Protein AF-0000000080640153 (afdb_homodimer)

Foldseek 3Di:
DPFPDWAWEWFWAFFLAKIKIWIWIDGPQAIATDDIDIDGADPVDDLLVSLQVLLVVLLVRCVVPADPVGHPAYAYAADDDDDCVVPVSRVSNVVSNQVSCVVVVDDHDWADPDPPRPDTTSHHHQQLLCCQQQVGSVDDLVSLLVSLCVRHVDDDDDPDSNRSSRSSRRVSVCCVVPSHPGDDPPD/DPQPDWAWEWFWAFFLAKIKIWIWTDGPQAIATDDIDIDGPDPVDDLLVSLLVLLVVLLVRCVVPADPVGHPAYAYAFDDDDDCVVPVSRVSNVVSNQVSCVVVVDDHDWADPDPPRPDTTSHHHQQLLCCQQQVGSPDDLVSLLVSLCVRHVDDDDDPDSNRSSRSSRRVSVCCVVPSHDGDDPPD

Nearest PDB structures (foldseek):
  7xhj-assembly1_A  TM=8.787E-01  e=3.597E-11  Deinococcus radiodurans R1 = ATCC 13939 = DSM 20539
  7xhj-assembly1_B  TM=8.729E-01  e=2.303E-09  Deinococcus radiodurans R1 = ATCC 13939 = DSM 20539
  7w8d-assembly1_B  TM=8.821E-01  e=5.231E-09  Deinococcus radiodurans
  4ld0-assembly1_B  TM=8.135E-01  e=4.653E-09  Thermus thermophilus HB8
  8wut-assembly1_E  TM=4.546E-01  e=3.192E-01  Moloney murine leukemia virus

InterPro domains:
  IPR002176 Crossover junction endodeoxyribonuclease RuvC [PR00696] (10-23)
  IPR002176 Crossover junction endodeoxyribonuclease RuvC [PR00696] (129-148)
  IPR002176 Crossover junction endodeoxyribonuclease RuvC [PR00696] (161-173)
  IPR012337 Ribonuclease H-like superfamily [SSF53098] (8-178)
  IPR036397 Ribonuclease H superfamily [G3DSA:3.30.420.10] (7-180)

Solvent-accessible surface area (backbone atoms only — not comparable to full-atom values): 19691 Å² total; per-residue (Å²): 130,84,72,72,80,67,47,29,30,38,11,33,29,64,33,55,65,46,25,11,28,19,33,37,37,30,54,96,53,41,43,34,74,76,46,72,44,67,49,68,48,64,81,88,50,53,67,39,58,33,19,49,49,48,17,52,51,43,38,54,50,44,74,74,64,60,50,95,86,54,65,79,39,32,43,36,53,39,66,63,44,82,38,41,79,60,30,37,49,33,32,26,25,45,36,19,41,42,42,30,37,42,78,72,74,44,66,74,45,70,32,59,91,41,97,80,52,92,64,64,37,71,18,47,42,66,43,56,26,27,30,49,53,50,71,29,53,80,56,50,72,66,50,42,43,51,34,44,28,68,64,31,65,57,81,72,83,65,92,46,68,35,29,42,48,2,40,34,44,36,51,25,49,34,33,74,75,63,58,31,74,64,73,61,85,96,112,129,86,72,73,79,68,48,30,32,40,11,33,29,65,32,57,64,44,25,10,28,20,33,37,37,30,54,94,52,41,43,33,73,76,47,72,45,69,50,67,47,63,82,89,50,53,67,39,57,33,22,50,49,48,17,51,52,45,37,53,49,45,72,73,65,60,50,94,87,54,66,78,39,32,43,35,52,39,65,61,46,80,37,41,81,60,32,38,49,32,32,26,24,44,37,18,42,43,43,31,37,42,78,71,75,44,68,75,45,70,31,60,91,43,96,79,51,92,66,64,38,70,18,49,40,65,42,56,26,27,30,49,53,50,70,29,53,81,58,51,72,65,52,42,41,51,32,46,30,68,63,32,64,57,80,74,82,67,94,46,68,36,29,41,49,2,41,35,44,36,51,26,49,35,34,73,74,63,59,30,75,64,72,60,86,94,111

Sequence (374 aa):
MTSAKPIRCLAFDTSMTCPGVAVIEVRNRKPTIKALSHVKPNSSRSHAHRAEVIEGWAMMFLDKNYPRDGFDYVVREDFAGKTSTSNYPVLAAWNACERATSRFELTFDKYWKTPNAKQPQLGISATRVKALVAGSGSAEKDAVKTAVRRMTGYTGEFANFDESDAAAIGLAWLIHVGEIDKPKEGEMTSAKPIRCLAFDTSMTCPGVAVIEVRNRKPTIKALSHVKPNSSRSHAHRAEVIEGWAMMFLDKNYPRDGFDYVVREDFAGKTSTSNYPVLAAWNACERATSRFELTFDKYWKTPNAKQPQLGISATRVKALVAGSGSAEKDAVKTAVRRMTGYTGEFANFDESDAAAIGLAWLIHVGEIDKPKEGE

Radius of gyration: 23.71 Å; Cα contacts (8 Å, |Δi|>4): 744; chains: 2; bounding box: 37×84×58 Å

Secondary structure (DSSP, 8-state):
------EEEEEEE--SS--EEEEEEEETTEEEEEEEEE----TTS-HHHHHHHHHHHHHHHHHHH--TT--SEEEEB----SSHHHHHHHHHHHHHHHHHHHTTT--PPPB-SSTT-SS-BSSB-HHHHHHHHHS-TT--HHHHHHHHHHHH---S--SSHHHHHHHHHHHHHHHHTTSSPPPPTT-/------EEEEEEE--SS--EEEEEEEETTEEEEEEEEE----TTS-HHHHHHHHHHHHHHHHHHH--TT--SEEEEB----SSHHHHHHHHHHHHHHHHHHHTTT--PPPB-SSTT-SS-BSSB-HHHHHHHHHS-TT--HHHHHHHHHHHH---S--SSHHHHHHHHHHHHHHHHTTSSPPPPTT-

Structure (mmCIF, N/CA/C/O backbone):
data_AF-0000000080640153-model_v1
#
loop_
_entity.id
_entity.type
_entity.pdbx_description
1 polymer 'Holliday junction nuclease RuvC'
#
loop_
_atom_site.group_PDB
_atom_site.id
_atom_site.type_symbol
_atom_site.label_atom_id
_atom_site.label_alt_id
_atom_site.label_comp_id
_atom_site.label_asym_id
_atom_site.label_entity_id
_atom_site.label_seq_id
_atom_site.pdbx_PDB_ins_code
_atom_site.Cartn_x
_atom_site.Cartn_y
_atom_site.Cartn_z
_atom_site.occupancy
_atom_site.B_iso_or_equiv
_atom_site.auth_seq_id
_atom_site.auth_comp_id
_atom_site.auth_asym_id
_atom_site.auth_atom_id
_atom_site.pdbx_PDB_model_num
ATOM 1 N N . MET A 1 1 ? 5.105 46.625 5.523 1 38.06 1 MET A N 1
ATOM 2 C CA . MET A 1 1 ? 5.699 45.625 6.398 1 38.06 1 MET A CA 1
ATOM 3 C C . MET A 1 1 ? 5.785 44.281 5.699 1 38.06 1 MET A C 1
ATOM 5 O O . MET A 1 1 ? 4.773 43.75 5.215 1 38.06 1 MET A O 1
ATOM 9 N N . THR A 1 2 ? 6.715 43.812 4.93 1 46.44 2 THR A N 1
ATOM 10 C CA . THR A 1 2 ? 6.895 42.719 3.975 1 46.44 2 THR A CA 1
ATOM 11 C C . THR A 1 2 ? 6.457 41.375 4.582 1 46.44 2 THR A C 1
ATOM 13 O O . THR A 1 2 ? 7.055 40.906 5.547 1 46.44 2 THR A O 1
ATOM 16 N N . SER A 1 3 ? 5.207 41.062 4.715 1 54.75 3 SER A N 1
ATOM 17 C CA . SER A 1 3 ? 4.633 40 5.508 1 54.75 3 SER A CA 1
ATOM 18 C C . SER A 1 3 ? 5.344 38.688 5.234 1 54.75 3 SER A C 1
ATOM 20 O O . SER A 1 3 ? 5.602 38.344 4.078 1 54.75 3 SER A O 1
ATOM 22 N N . ALA A 1 4 ? 6.258 38.25 6.109 1 68.12 4 ALA A N 1
ATOM 23 C CA . ALA A 1 4 ? 7.039 37 6.031 1 68.12 4 ALA A CA 1
ATOM 24 C C . ALA A 1 4 ? 6.25 35.906 5.352 1 68.12 4 ALA A C 1
ATOM 26 O O . ALA A 1 4 ? 5.023 35.844 5.48 1 68.12 4 ALA A O 1
ATOM 27 N N . LYS A 1 5 ? 6.711 35.406 4.258 1 85.38 5 LYS A N 1
ATOM 28 C CA . LYS A 1 5 ? 6.148 34.281 3.504 1 85.38 5 LYS A CA 1
ATOM 29 C C . LYS A 1 5 ? 5.504 33.281 4.438 1 85.38 5 LYS A C 1
ATOM 31 O O . LYS A 1 5 ? 6.102 32.875 5.434 1 85.38 5 LYS A O 1
ATOM 36 N N . PRO A 1 6 ? 4.164 33.031 4.199 1 94.81 6 PRO A N 1
ATOM 37 C CA . PRO A 1 6 ? 3.502 32.062 5.059 1 94.81 6 PRO A CA 1
ATOM 38 C C . PRO A 1 6 ? 4.082 30.641 4.91 1 94.81 6 PRO A C 1
ATOM 40 O O . PRO A 1 6 ? 4.66 30.312 3.869 1 94.81 6 PRO A O 1
ATOM 43 N N . ILE A 1 7 ? 4.047 29.859 6.008 1 97.44 7 ILE A N 1
ATOM 44 C CA . ILE A 1 7 ? 4.355 28.438 5.984 1 97.44 7 ILE A CA 1
ATOM 45 C C . ILE A 1 7 ? 3.104 27.641 5.617 1 97.44 7 ILE A C 1
ATOM 47 O O . ILE A 1 7 ? 2.027 27.891 6.168 1 97.44 7 ILE A O 1
ATOM 51 N N . ARG A 1 8 ? 3.199 26.75 4.668 1 98.44 8 ARG A N 1
ATOM 52 C CA . ARG A 1 8 ? 2.033 25.969 4.25 1 98.44 8 ARG A CA 1
ATOM 53 C C . ARG A 1 8 ? 2.291 24.469 4.383 1 98.44 8 ARG A C 1
ATOM 55 O O . ARG A 1 8 ? 3.342 23.984 3.967 1 98.44 8 ARG A O 1
ATOM 62 N N . CYS A 1 9 ? 1.331 23.797 4.945 1 98.75 9 CYS A N 1
ATOM 63 C CA . CYS A 1 9 ? 1.397 22.359 5.184 1 98.75 9 CYS A CA 1
ATOM 64 C C . CYS A 1 9 ? 0.227 21.641 4.523 1 98.75 9 CYS A C 1
ATOM 66 O O . CYS A 1 9 ? -0.926 22.047 4.691 1 98.75 9 CYS A O 1
ATOM 68 N N . LEU A 1 10 ? 0.518 20.703 3.691 1 98.94 10 LEU A N 1
ATOM 69 C CA . LEU A 1 10 ? -0.449 19.75 3.148 1 98.94 10 LEU A CA 1
ATOM 70 C C . LEU A 1 10 ? -0.452 18.453 3.951 1 98.94 10 LEU A C 1
ATOM 72 O O . LEU A 1 10 ? 0.578 17.781 4.062 1 98.94 10 LEU A O 1
ATOM 76 N N . ALA A 1 11 ? -1.607 18.094 4.52 1 98.88 11 ALA A N 1
ATOM 77 C CA . ALA A 1 11 ? -1.655 16.938 5.414 1 98.88 11 ALA A CA 1
ATOM 78 C C . ALA A 1 11 ? -2.744 15.961 4.992 1 98.88 11 ALA A C 1
ATOM 80 O O . ALA A 1 11 ? -3.887 16.359 4.746 1 98.88 11 ALA A O 1
ATOM 81 N N . PHE A 1 12 ? -2.402 14.703 4.922 1 98.81 12 PHE A N 1
ATOM 82 C CA . PHE A 1 12 ? -3.342 13.648 4.562 1 98.81 12 PHE A CA 1
ATOM 83 C C . PHE A 1 12 ? -3.598 12.727 5.75 1 98.81 12 PHE A C 1
ATOM 85 O O . PHE A 1 12 ? -2.658 12.297 6.422 1 98.81 12 PHE A O 1
ATOM 92 N N . ASP A 1 13 ? -4.836 12.438 6.062 1 97.88 13 ASP A N 1
ATOM 93 C CA . ASP A 1 13 ? -5.281 11.273 6.828 1 97.88 13 ASP A CA 1
ATOM 94 C C . ASP A 1 13 ? -5.742 10.148 5.906 1 97.88 13 ASP A C 1
ATOM 96 O O . ASP A 1 13 ? -6.918 10.078 5.547 1 97.88 13 ASP A O 1
ATOM 100 N N . THR A 1 14 ? -4.828 9.289 5.594 1 96.62 14 THR A N 1
ATOM 101 C CA . THR A 1 14 ? -5.074 8.352 4.508 1 96.62 14 THR A CA 1
ATOM 102 C C . THR A 1 14 ? -5.738 7.078 5.035 1 96.62 14 THR A C 1
ATOM 104 O O . THR A 1 14 ? -5.27 6.488 6.012 1 96.62 14 THR A O 1
ATOM 107 N N . SER A 1 15 ? -6.773 6.734 4.516 1 96.12 15 SER A N 1
ATOM 108 C CA . SER A 1 15 ? -7.516 5.492 4.703 1 96.12 15 SER A CA 1
ATOM 109 C C . SER A 1 15 ? -8.234 5.082 3.422 1 96.12 15 SER A C 1
ATOM 111 O O . SER A 1 15 ? -8.445 5.91 2.531 1 96.12 15 SER A O 1
ATOM 113 N N . MET A 1 16 ? -8.562 3.82 3.361 1 97.19 16 MET A N 1
ATOM 114 C CA . MET A 1 16 ? -9.289 3.354 2.184 1 97.19 16 MET A CA 1
ATOM 115 C C . MET A 1 16 ? -10.758 3.756 2.258 1 97.19 16 MET A C 1
ATOM 117 O O . MET A 1 16 ? -11.391 3.992 1.229 1 97.19 16 MET A O 1
ATOM 121 N N . THR A 1 17 ? -11.258 3.869 3.404 1 96.62 17 THR A N 1
ATOM 122 C CA . THR A 1 17 ? -12.688 4.059 3.59 1 96.62 17 THR A CA 1
ATOM 123 C C . THR A 1 17 ? -13.062 5.531 3.447 1 96.62 17 THR A C 1
ATOM 125 O O . THR A 1 17 ? -14.086 5.863 2.834 1 96.62 17 THR A O 1
ATOM 128 N N . CYS A 1 18 ? -12.227 6.379 4.008 1 97.38 18 CYS A N 1
ATOM 129 C CA . CYS A 1 18 ? -12.555 7.797 3.957 1 97.38 18 CYS A CA 1
ATOM 130 C C . CYS A 1 18 ? -11.328 8.656 4.207 1 97.38 18 CYS A C 1
ATOM 132 O O . CYS A 1 18 ? -11.211 9.297 5.258 1 97.38 18 CYS A O 1
ATOM 134 N N . PRO A 1 19 ? -10.438 8.781 3.271 1 98 19 PRO A N 1
ATOM 135 C CA . PRO A 1 19 ? -9.273 9.656 3.459 1 98 19 PRO A CA 1
ATOM 136 C C . PRO A 1 19 ? -9.656 11.133 3.516 1 98 19 PRO A C 1
ATOM 138 O O . PRO A 1 19 ? -10.609 11.555 2.861 1 98 19 PRO A O 1
ATOM 141 N N . GLY A 1 20 ? -8.93 11.867 4.309 1 98.12 20 GLY A N 1
ATOM 142 C CA . GLY A 1 20 ? -9.078 13.312 4.434 1 98.12 20 GLY A CA 1
ATOM 143 C C . GLY A 1 20 ? -7.805 14.07 4.102 1 98.12 20 GLY A C 1
ATOM 144 O O . GLY A 1 20 ? -6.715 13.5 4.109 1 98.12 20 GLY A O 1
ATOM 145 N N . VAL A 1 21 ? -7.973 15.344 3.793 1 98.75 21 VAL A N 1
ATOM 146 C CA . VAL A 1 21 ? -6.84 16.203 3.473 1 98.75 21 VAL A CA 1
ATOM 147 C C . VAL A 1 21 ? -7.098 17.609 4 1 98.75 21 VAL A C 1
ATOM 149 O O . VAL A 1 21 ? -8.25 18.062 4.074 1 98.75 21 VAL A O 1
ATOM 152 N N . ALA A 1 22 ? -6.016 18.281 4.402 1 98.56 22 ALA A N 1
ATOM 153 C CA . ALA A 1 22 ? -6.105 19.656 4.898 1 98.56 22 ALA A CA 1
ATOM 154 C C . ALA A 1 22 ? -4.93 20.5 4.402 1 98.56 22 ALA A C 1
ATOM 156 O O . ALA A 1 22 ? -3.811 20 4.281 1 98.56 22 ALA A O 1
ATOM 157 N N . VAL A 1 23 ? -5.191 21.688 4.109 1 98.56 23 VAL A N 1
ATOM 158 C CA . VAL A 1 23 ? -4.156 22.688 3.912 1 98.56 23 VAL A CA 1
ATOM 159 C C . VAL A 1 23 ? -4.16 23.672 5.09 1 98.56 23 VAL A C 1
ATOM 161 O O . VAL A 1 23 ? -5.188 24.281 5.395 1 98.56 23 VAL A O 1
ATOM 164 N N . ILE A 1 24 ? -3.035 23.766 5.734 1 98.5 24 ILE A N 1
ATOM 165 C CA . ILE A 1 24 ? -2.879 24.672 6.855 1 98.5 24 ILE A CA 1
ATOM 166 C C . ILE A 1 24 ? -1.841 25.75 6.512 1 98.5 24 ILE A C 1
ATOM 168 O O . ILE A 1 24 ? -0.765 25.422 5.996 1 98.5 24 ILE A O 1
ATOM 172 N N . GLU A 1 25 ? -2.174 26.953 6.742 1 98.19 25 GLU A N 1
ATOM 173 C CA . GLU A 1 25 ? -1.256 28.078 6.598 1 98.19 25 GLU A CA 1
ATOM 174 C C . GLU A 1 25 ? -0.878 28.656 7.957 1 98.19 25 GLU A C 1
ATOM 176 O O . GLU A 1 25 ? -1.732 28.812 8.836 1 98.19 25 GLU A O 1
ATOM 181 N N . VAL A 1 26 ? 0.363 28.969 8.109 1 98.12 26 VAL A N 1
ATOM 182 C CA . VAL A 1 26 ? 0.844 29.547 9.352 1 98.12 26 VAL A CA 1
ATOM 183 C C . VAL A 1 26 ? 1.43 30.938 9.086 1 98.12 26 VAL A C 1
ATOM 185 O O . VAL A 1 26 ? 2.311 31.094 8.234 1 98.12 26 VAL A O 1
ATOM 188 N N . ARG A 1 27 ? 0.935 31.938 9.773 1 96.75 27 ARG A N 1
ATOM 189 C CA . ARG A 1 27 ? 1.485 33.281 9.836 1 96.75 27 ARG A CA 1
ATOM 190 C C . ARG A 1 27 ? 1.727 33.719 11.273 1 96.75 27 ARG A C 1
ATOM 192 O O . ARG A 1 27 ? 0.827 33.625 12.117 1 96.75 27 ARG A O 1
ATOM 199 N N . ASN A 1 28 ? 2.93 34.156 11.562 1 95.06 28 ASN A N 1
ATOM 200 C CA . ASN A 1 28 ? 3.26 34.594 12.914 1 95.06 28 ASN A CA 1
ATOM 201 C C . ASN A 1 28 ? 2.908 33.5 13.938 1 95.06 28 ASN A C 1
ATOM 203 O O . ASN A 1 28 ? 2.268 33.781 14.953 1 95.06 28 ASN A O 1
ATOM 207 N N . ARG A 1 29 ? 3.182 32.219 13.594 1 96.06 29 ARG A N 1
ATOM 208 C CA . ARG A 1 29 ? 3.025 31.031 14.43 1 96.06 29 ARG A CA 1
ATOM 209 C C . ARG A 1 29 ? 1.551 30.734 14.672 1 96.06 29 ARG A C 1
ATOM 211 O O . ARG A 1 29 ? 1.212 29.969 15.578 1 96.06 29 ARG A O 1
ATOM 218 N N . LYS A 1 30 ? 0.692 31.422 13.898 1 96.62 30 LYS A N 1
ATOM 219 C CA . LYS A 1 30 ? -0.744 31.172 14 1 96.62 30 LYS A CA 1
ATOM 220 C C . LYS A 1 30 ? -1.242 30.344 12.82 1 96.62 30 LYS A C 1
ATOM 222 O O . LYS A 1 30 ? -1.21 30.797 11.672 1 96.62 30 LYS A O 1
ATOM 227 N N . PRO A 1 31 ? -1.757 29.172 13.102 1 98.06 31 PRO A N 1
ATOM 228 C CA . PRO A 1 31 ? -2.254 28.328 12.016 1 98.06 31 PRO A CA 1
ATOM 229 C C . PRO A 1 31 ? -3.705 28.625 11.648 1 98.06 31 PRO A C 1
ATOM 231 O O . PRO A 1 31 ? -4.516 28.938 12.523 1 98.06 31 PRO A O 1
ATOM 234 N N . THR A 1 32 ? -4.008 28.578 10.398 1 97.81 32 THR A N 1
ATOM 235 C CA . THR A 1 32 ? -5.363 28.688 9.867 1 97.81 32 THR A CA 1
ATOM 236 C C . THR A 1 32 ? -5.617 27.594 8.828 1 97.81 32 THR A C 1
ATOM 238 O O . THR A 1 32 ? -4.734 27.266 8.031 1 97.81 32 THR A O 1
ATOM 241 N N . ILE A 1 33 ? -6.805 27.031 8.82 1 97.81 33 ILE A N 1
ATOM 242 C CA . ILE A 1 33 ? -7.195 26.031 7.824 1 97.81 33 ILE A CA 1
ATOM 243 C C . ILE A 1 33 ? -7.637 26.734 6.543 1 97.81 33 ILE A C 1
ATOM 245 O O . ILE A 1 33 ? -8.547 27.562 6.566 1 97.81 33 ILE A O 1
ATOM 249 N N . LYS A 1 34 ? -7.047 26.359 5.457 1 97.06 34 LYS A N 1
ATOM 250 C CA . LYS A 1 34 ? -7.344 27.016 4.188 1 97.06 34 LYS A CA 1
ATOM 251 C C . LYS A 1 34 ? -8.258 26.156 3.32 1 97.06 34 LYS A C 1
ATOM 253 O O . LYS A 1 34 ? -9.016 26.688 2.5 1 97.06 34 LYS A O 1
ATOM 258 N N . ALA A 1 35 ? -8.156 24.875 3.469 1 97.44 35 ALA A N 1
ATOM 259 C CA . ALA A 1 35 ? -8.969 23.953 2.686 1 97.44 35 ALA A CA 1
ATOM 260 C C . ALA A 1 35 ? -9.07 22.594 3.377 1 97.44 35 ALA A C 1
ATOM 262 O O . ALA A 1 35 ? -8.133 22.172 4.059 1 97.44 35 ALA A O 1
ATOM 263 N N . LEU A 1 36 ? -10.195 21.969 3.238 1 97.5 36 LEU A N 1
ATOM 264 C CA . LEU A 1 36 ? -10.484 20.625 3.709 1 97.5 36 LEU A CA 1
ATOM 265 C C . LEU A 1 36 ? -11.242 19.828 2.65 1 97.5 36 LEU A C 1
ATOM 267 O O . LEU A 1 36 ? -12.016 20.391 1.879 1 97.5 36 LEU A O 1
ATOM 271 N N . SER A 1 37 ? -11.008 18.547 2.648 1 97.88 37 SER A N 1
ATOM 272 C CA . SER A 1 37 ? -11.773 17.656 1.785 1 97.88 37 SER A CA 1
ATOM 273 C C . SER A 1 37 ? -11.664 16.203 2.25 1 97.88 37 SER A C 1
ATOM 275 O O . SER A 1 37 ? -10.789 15.859 3.045 1 97.88 37 SER A O 1
ATOM 277 N N . HIS A 1 38 ? -12.57 15.398 1.877 1 98.12 38 HIS A N 1
ATOM 278 C CA . HIS A 1 38 ? -12.555 13.953 2.059 1 98.12 38 HIS A CA 1
ATOM 279 C C . HIS A 1 38 ? -13.273 13.242 0.916 1 98.12 38 HIS A C 1
ATOM 281 O O . HIS A 1 38 ? -13.945 13.891 0.105 1 98.12 38 HIS A O 1
ATOM 287 N N . VAL A 1 39 ? -13.07 11.961 0.821 1 98.25 39 VAL A N 1
ATOM 288 C CA . VAL A 1 39 ? -13.805 11.188 -0.168 1 98.25 39 VAL A CA 1
ATOM 289 C C . VAL A 1 39 ? -14.188 9.828 0.418 1 98.25 39 VAL A C 1
ATOM 291 O O . VAL A 1 39 ? -13.461 9.281 1.256 1 98.25 39 VAL A O 1
ATOM 294 N N . LYS A 1 40 ? -15.289 9.344 0.031 1 97.69 40 LYS A N 1
ATOM 295 C CA . LYS A 1 40 ? -15.742 8.008 0.401 1 97.69 40 LYS A CA 1
ATOM 296 C C . LYS A 1 40 ? -15.891 7.121 -0.83 1 97.69 40 LYS A C 1
ATOM 298 O O . LYS A 1 40 ? -16.953 7.094 -1.461 1 97.69 40 LYS A O 1
ATOM 303 N N . PRO A 1 41 ? -14.836 6.406 -1.206 1 97.88 41 PRO A N 1
ATOM 304 C CA . PRO A 1 41 ? -14.984 5.477 -2.328 1 97.88 41 PRO A CA 1
ATOM 305 C C . PRO A 1 41 ? -16.062 4.422 -2.08 1 97.88 41 PRO A C 1
ATOM 307 O O . PRO A 1 41 ? -16.375 4.113 -0.927 1 97.88 41 PRO A O 1
ATOM 310 N N . ASN A 1 42 ? -16.656 3.932 -3.162 1 97.5 42 ASN A N 1
ATOM 311 C CA . ASN A 1 42 ? -17.641 2.852 -3.082 1 97.5 42 ASN A CA 1
ATOM 312 C C . ASN A 1 42 ? -17.016 1.572 -2.529 1 97.5 42 ASN A C 1
ATOM 314 O O . ASN A 1 42 ? -16.156 0.962 -3.178 1 97.5 42 ASN A O 1
ATOM 318 N N . SER A 1 43 ? -17.469 1.146 -1.339 1 95.38 43 SER A N 1
ATOM 319 C CA . SER A 1 43 ? -16.859 0.052 -0.6 1 95.38 43 SER A CA 1
ATOM 320 C C . SER A 1 43 ? -17.078 -1.284 -1.301 1 95.38 43 SER A C 1
ATOM 322 O O . SER A 1 43 ? -16.422 -2.281 -0.966 1 95.38 43 SER A O 1
ATOM 324 N N . SER A 1 44 ? -17.938 -1.325 -2.295 1 95.12 44 SER A N 1
ATOM 325 C CA . SER A 1 44 ? -18.234 -2.562 -3.008 1 95.12 44 SER A CA 1
ATOM 326 C C . SER A 1 44 ? -17.203 -2.822 -4.113 1 95.12 44 SER A C 1
ATOM 328 O O . SER A 1 44 ? -17.172 -3.91 -4.691 1 95.12 44 SER A O 1
ATOM 330 N N . ARG A 1 45 ? -16.375 -1.851 -4.34 1 94.88 45 ARG A N 1
ATOM 331 C CA . ARG A 1 45 ? -15.391 -1.978 -5.406 1 94.88 45 ARG A CA 1
ATOM 332 C C . ARG A 1 45 ? -14.062 -2.508 -4.867 1 94.88 45 ARG A C 1
ATOM 334 O O . ARG A 1 45 ? -13.844 -2.529 -3.656 1 94.88 45 ARG A O 1
ATOM 341 N N . SER A 1 46 ? -13.242 -2.973 -5.746 1 94.31 46 SER A N 1
ATOM 342 C CA . SER A 1 46 ? -11.938 -3.514 -5.379 1 94.31 46 SER A CA 1
ATOM 343 C C . SER A 1 46 ? -11.039 -2.434 -4.797 1 94.31 46 SER A C 1
ATOM 345 O O . SER A 1 46 ? -11.281 -1.24 -4.996 1 94.31 46 SER A O 1
ATOM 347 N N . HIS A 1 47 ? -10.008 -2.84 -4.113 1 95.38 47 HIS A N 1
ATOM 348 C CA . HIS A 1 47 ? -9.023 -1.901 -3.574 1 95.38 47 HIS A CA 1
ATOM 349 C C . HIS A 1 47 ? -8.352 -1.113 -4.688 1 95.38 47 HIS A C 1
ATOM 351 O O . HIS A 1 47 ? -8.039 0.069 -4.52 1 95.38 47 HIS A O 1
ATOM 357 N N . ALA A 1 48 ? -8.133 -1.762 -5.801 1 95.38 48 ALA A N 1
ATOM 358 C CA . ALA A 1 48 ? -7.531 -1.087 -6.949 1 95.38 48 ALA A CA 1
ATOM 359 C C . ALA A 1 48 ? -8.414 0.064 -7.426 1 95.38 48 ALA A C 1
ATOM 361 O O . ALA A 1 48 ? -7.938 1.189 -7.594 1 95.38 48 ALA A O 1
ATOM 362 N N . HIS A 1 49 ? -9.672 -0.214 -7.598 1 96.31 49 HIS A N 1
ATOM 363 C CA . HIS A 1 49 ? -10.609 0.804 -8.055 1 96.31 49 HIS A CA 1
ATOM 364 C C . HIS A 1 49 ? -10.75 1.924 -7.031 1 96.31 49 HIS A C 1
ATOM 366 O O . HIS A 1 49 ? -10.734 3.104 -7.387 1 96.31 49 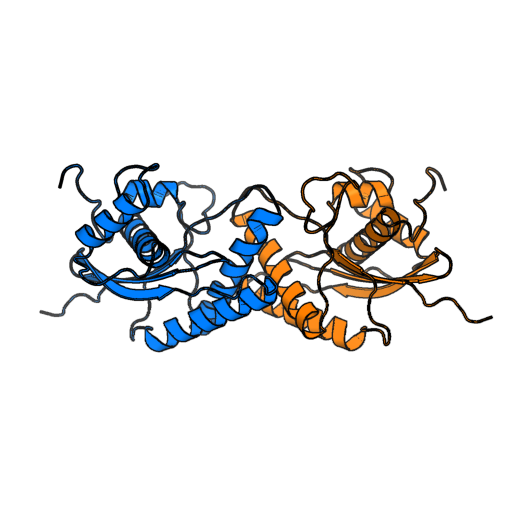HIS A O 1
ATOM 372 N N . ARG A 1 50 ? -10.867 1.533 -5.812 1 98.19 50 ARG A N 1
ATOM 373 C CA . ARG A 1 50 ? -11.016 2.527 -4.758 1 98.19 50 ARG A CA 1
ATOM 374 C C . ARG A 1 50 ? -9.781 3.41 -4.648 1 98.19 50 ARG A C 1
ATOM 376 O O . ARG A 1 50 ? -9.883 4.617 -4.418 1 98.19 50 ARG A O 1
ATOM 383 N N . ALA A 1 51 ? -8.625 2.807 -4.805 1 98.38 51 ALA A N 1
ATOM 384 C CA . ALA A 1 51 ? -7.387 3.584 -4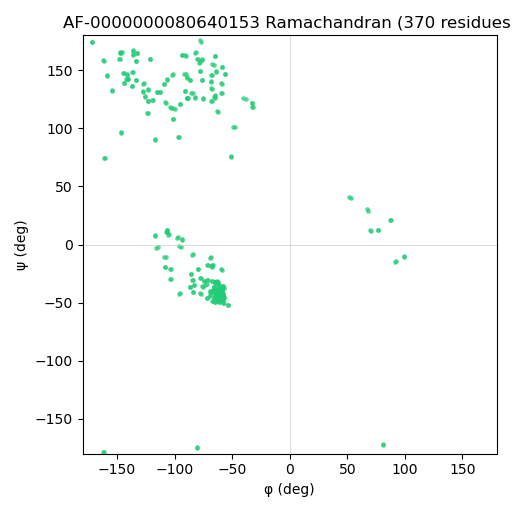.805 1 98.38 51 ALA A CA 1
ATOM 385 C C . ALA A 1 51 ? -7.371 4.59 -5.949 1 98.38 51 ALA A C 1
ATOM 387 O O . ALA A 1 51 ? -6.875 5.711 -5.797 1 98.38 51 ALA A O 1
ATOM 388 N N . GLU A 1 52 ? -7.895 4.199 -7.082 1 98.06 52 GLU A N 1
ATOM 389 C CA . GLU A 1 52 ? -7.961 5.105 -8.227 1 98.06 52 GLU A CA 1
ATOM 390 C C . GLU A 1 52 ? -8.883 6.289 -7.938 1 98.06 52 GLU A C 1
ATOM 392 O O . GLU A 1 52 ? -8.602 7.414 -8.352 1 98.06 52 GLU A O 1
ATOM 397 N N . VAL A 1 53 ? -9.945 6.023 -7.266 1 98.62 53 VAL A N 1
ATOM 398 C CA . VAL A 1 53 ? -10.859 7.082 -6.867 1 98.62 53 VAL A CA 1
ATOM 399 C C . VAL A 1 53 ? -10.156 8.055 -5.922 1 98.62 53 VAL A C 1
ATOM 401 O O . VAL A 1 53 ? -10.258 9.273 -6.082 1 98.62 53 VAL A O 1
ATOM 404 N N . ILE A 1 54 ? -9.422 7.52 -4.988 1 98.81 54 ILE A N 1
ATOM 405 C CA . ILE A 1 54 ? -8.695 8.328 -4.016 1 98.81 54 ILE A CA 1
ATOM 406 C C . ILE A 1 54 ? -7.641 9.172 -4.734 1 98.81 54 ILE A C 1
ATOM 408 O O . ILE A 1 54 ? -7.469 10.352 -4.426 1 98.81 54 ILE A O 1
ATOM 412 N N . GLU A 1 55 ? -6.938 8.578 -5.664 1 98.81 55 GLU A N 1
ATOM 413 C CA . GLU A 1 55 ? -5.949 9.305 -6.457 1 98.81 55 GLU A CA 1
ATOM 414 C C . GLU A 1 55 ? -6.594 10.461 -7.215 1 98.81 55 GLU A C 1
ATOM 416 O O . GLU A 1 55 ? -6.07 11.578 -7.215 1 98.81 55 GLU A O 1
ATOM 421 N N . GLY A 1 56 ? -7.734 10.18 -7.887 1 98.75 56 GLY A N 1
ATOM 422 C CA . GLY A 1 56 ? -8.469 11.227 -8.578 1 98.75 56 GLY A CA 1
ATOM 423 C C . GLY A 1 56 ? -8.906 12.359 -7.668 1 98.75 56 GLY A C 1
ATOM 424 O O . GLY A 1 56 ? -8.773 13.531 -8.008 1 98.75 56 GLY A O 1
ATOM 425 N N . TRP A 1 57 ? -9.414 12.016 -6.48 1 98.75 57 TRP A N 1
ATOM 426 C CA . TRP A 1 57 ? -9.828 12.977 -5.465 1 98.75 57 TRP A CA 1
ATOM 427 C C . TRP A 1 57 ? -8.664 13.867 -5.039 1 98.75 57 TRP A C 1
ATOM 429 O O . TRP A 1 57 ? -8.789 15.086 -4.988 1 98.75 57 TRP A O 1
ATOM 439 N N . ALA A 1 58 ? -7.539 13.25 -4.797 1 98.75 58 ALA A N 1
ATOM 440 C CA . ALA A 1 58 ? -6.363 14 -4.363 1 98.75 58 ALA A CA 1
ATOM 441 C C . ALA A 1 58 ? -5.879 14.938 -5.461 1 98.75 58 ALA A C 1
ATOM 443 O O . ALA A 1 58 ? -5.488 16.078 -5.188 1 98.75 58 ALA A O 1
ATOM 444 N N . MET A 1 59 ? -5.945 14.484 -6.699 1 98.62 59 MET A N 1
ATOM 445 C CA . MET A 1 59 ? -5.555 15.32 -7.832 1 98.62 59 MET A CA 1
ATOM 446 C C . MET A 1 59 ? -6.465 16.531 -7.953 1 98.62 59 MET A C 1
ATOM 448 O O . MET A 1 59 ? -5.984 17.656 -8.141 1 98.62 59 MET A O 1
ATOM 452 N N . MET A 1 60 ? -7.703 16.297 -7.844 1 98.75 60 M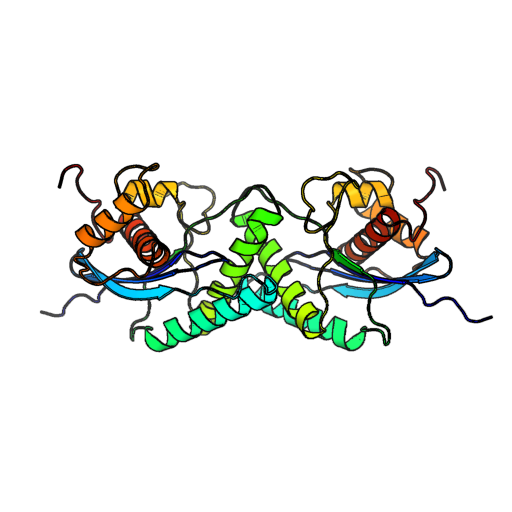ET A N 1
ATOM 453 C CA . MET A 1 60 ? -8.672 17.391 -7.934 1 98.75 60 MET A CA 1
ATOM 454 C C . MET A 1 60 ? -8.461 18.391 -6.812 1 98.75 60 MET A C 1
ATOM 456 O O . MET A 1 60 ? -8.5 19.609 -7.043 1 98.75 60 MET A O 1
ATOM 460 N N . PHE A 1 61 ? -8.258 17.891 -5.613 1 98.75 61 PHE A N 1
ATOM 461 C CA . PHE A 1 61 ? -8.031 18.766 -4.461 1 98.75 61 PHE A CA 1
ATOM 462 C C . PHE A 1 61 ? -6.809 19.641 -4.68 1 98.75 61 PHE A C 1
ATOM 464 O O . PHE A 1 61 ? -6.859 20.844 -4.438 1 98.75 61 PHE A O 1
ATOM 471 N N . LEU A 1 62 ? -5.73 19.016 -5.137 1 98.56 62 LEU A N 1
ATOM 472 C CA . LEU A 1 62 ? -4.477 19.734 -5.336 1 98.56 62 LEU A CA 1
ATOM 473 C C . LEU A 1 62 ? -4.605 20.734 -6.465 1 98.56 62 LEU A C 1
ATOM 475 O O . LEU A 1 62 ? -4.055 21.844 -6.387 1 98.56 62 LEU A O 1
ATOM 479 N N . ASP A 1 63 ? -5.258 20.375 -7.508 1 98.12 63 ASP A N 1
ATOM 480 C CA . ASP A 1 63 ? -5.457 21.297 -8.625 1 98.12 63 ASP A CA 1
ATOM 481 C C . ASP A 1 63 ? -6.164 22.578 -8.18 1 98.12 63 ASP A C 1
ATOM 483 O O . ASP A 1 63 ? -5.816 23.672 -8.617 1 98.12 63 ASP A O 1
ATOM 487 N N . LYS A 1 64 ? -7.055 22.438 -7.273 1 97.94 64 LYS A N 1
ATOM 488 C CA . LYS A 1 64 ? -7.883 23.547 -6.809 1 97.94 64 LYS A CA 1
ATOM 489 C C . LYS A 1 64 ? -7.156 24.359 -5.75 1 97.94 64 LYS A C 1
ATOM 491 O O . LYS A 1 64 ? -7.328 25.578 -5.676 1 97.94 64 LYS A O 1
ATOM 496 N N . ASN A 1 65 ? -6.344 23.672 -4.91 1 97.75 65 ASN A N 1
ATOM 497 C CA . ASN A 1 65 ? -5.906 24.328 -3.68 1 97.75 65 ASN A CA 1
ATOM 498 C C . ASN A 1 65 ? -4.391 24.5 -3.652 1 97.75 65 ASN A C 1
ATOM 500 O O . ASN A 1 65 ? -3.83 24.922 -2.639 1 97.75 65 ASN A O 1
ATOM 504 N N . TYR A 1 66 ? -3.725 24.203 -4.777 1 96 66 TYR A N 1
ATOM 505 C CA . TYR A 1 66 ? -2.273 24.375 -4.805 1 96 66 TYR A CA 1
ATOM 506 C C . TYR A 1 66 ? -1.885 25.844 -4.711 1 96 66 TYR A C 1
ATOM 508 O O . TYR A 1 66 ? -2.219 26.641 -5.594 1 96 66 TYR A O 1
ATOM 516 N N . PRO A 1 67 ? -1.131 26.172 -3.791 1 92.06 67 PRO A N 1
ATOM 517 C CA . PRO A 1 67 ? -0.761 27.578 -3.65 1 92.06 67 PRO A CA 1
ATOM 518 C C . PRO A 1 67 ? 0.324 28 -4.637 1 92.06 67 PRO A C 1
ATOM 520 O O . PRO A 1 67 ? 1.143 27.188 -5.055 1 92.06 67 PRO A O 1
ATOM 523 N N . ARG A 1 68 ? 0.4 29.203 -4.918 1 89.25 68 ARG A N 1
ATOM 524 C CA . ARG A 1 68 ? 1.351 29.766 -5.871 1 89.25 68 ARG A CA 1
ATOM 525 C C . ARG A 1 68 ? 2.787 29.469 -5.457 1 89.25 68 ARG A C 1
ATOM 527 O O . ARG A 1 68 ? 3.623 29.125 -6.301 1 89.25 68 ARG A O 1
ATOM 534 N N . ASP A 1 69 ? 3.002 29.516 -4.152 1 92.38 69 ASP A N 1
ATOM 535 C CA . ASP A 1 69 ? 4.367 29.359 -3.658 1 92.38 69 ASP A CA 1
ATOM 536 C C . ASP A 1 69 ? 4.625 27.922 -3.207 1 92.38 69 ASP A C 1
ATOM 538 O O . ASP A 1 69 ? 5.668 27.641 -2.609 1 92.38 69 ASP A O 1
ATOM 542 N N . GLY A 1 70 ? 3.721 26.984 -3.385 1 95.44 70 GLY A N 1
ATOM 543 C CA . GLY A 1 70 ? 3.916 25.594 -3.041 1 95.44 70 GLY A CA 1
ATOM 544 C C . GLY A 1 70 ? 3.699 25.297 -1.568 1 95.44 70 GLY A C 1
ATOM 545 O O . GLY A 1 70 ? 3.109 26.109 -0.851 1 95.44 70 GLY A O 1
ATOM 546 N N . PHE A 1 71 ? 4.004 24.141 -1.176 1 98.31 71 PHE A N 1
ATOM 547 C CA . PHE A 1 71 ? 3.912 23.688 0.211 1 98.31 71 PHE A CA 1
ATOM 548 C C . PHE A 1 71 ? 5.297 23.562 0.83 1 98.31 71 PHE A C 1
ATOM 550 O O . PHE A 1 71 ? 6.25 23.156 0.157 1 98.31 71 PHE A O 1
ATOM 557 N N . ASP A 1 72 ? 5.402 23.922 2.07 1 98.25 72 ASP A N 1
ATOM 558 C CA . ASP A 1 72 ? 6.641 23.719 2.814 1 98.25 72 ASP A CA 1
ATOM 559 C C . ASP A 1 72 ? 6.719 22.312 3.391 1 98.25 72 ASP A C 1
ATOM 561 O O . ASP A 1 72 ? 7.809 21.766 3.561 1 98.25 72 ASP A O 1
ATOM 565 N N . TYR A 1 73 ? 5.551 21.75 3.711 1 98.62 73 TYR A N 1
ATOM 566 C CA . TYR A 1 73 ? 5.465 20.391 4.266 1 98.62 73 TYR A CA 1
ATOM 567 C C . TYR A 1 73 ? 4.328 19.609 3.625 1 98.62 73 TYR A C 1
ATOM 569 O O . TYR A 1 73 ? 3.248 20.156 3.383 1 98.62 73 TYR A O 1
ATOM 577 N N . VAL A 1 74 ? 4.559 18.422 3.291 1 98.88 74 VAL A N 1
ATOM 578 C CA . VAL A 1 74 ? 3.584 17.438 2.85 1 98.88 74 VAL A CA 1
ATOM 579 C C . VAL A 1 74 ? 3.658 16.203 3.75 1 98.88 74 VAL A C 1
ATOM 581 O O . VAL A 1 74 ? 4.664 15.484 3.752 1 98.88 74 VAL A O 1
ATOM 584 N N . VAL A 1 75 ? 2.557 15.969 4.527 1 98.81 75 VAL A N 1
ATOM 585 C CA . VAL A 1 75 ? 2.717 15.023 5.625 1 98.81 75 VAL A CA 1
ATOM 586 C C . VAL A 1 75 ? 1.513 14.086 5.676 1 98.81 75 VAL A C 1
ATOM 588 O O . VAL A 1 75 ? 0.495 14.336 5.027 1 98.81 75 VAL A O 1
ATOM 591 N N . ARG A 1 76 ? 1.647 12.977 6.383 1 98.62 76 ARG A N 1
ATOM 592 C CA . ARG A 1 76 ? 0.583 11.992 6.578 1 98.62 76 ARG A CA 1
ATOM 593 C C . ARG A 1 76 ? 0.685 11.344 7.953 1 98.62 76 ARG A C 1
ATOM 595 O O . ARG A 1 76 ? 1.671 11.539 8.672 1 98.62 76 ARG A O 1
ATOM 602 N N . GLU A 1 77 ? -0.411 10.711 8.266 1 97.81 77 GLU A N 1
ATOM 603 C CA . GLU A 1 77 ? -0.359 9.836 9.438 1 97.81 77 GLU A CA 1
ATOM 604 C C . GLU A 1 77 ? 0.366 8.531 9.117 1 97.81 77 GLU A C 1
ATOM 606 O O . GLU A 1 77 ? 0.193 7.969 8.031 1 97.81 77 GLU A O 1
ATOM 611 N N . ASP A 1 78 ? 1.15 8.039 10.062 1 97.88 78 ASP A N 1
ATOM 612 C CA . ASP A 1 78 ? 1.811 6.746 9.898 1 97.88 78 ASP A CA 1
ATOM 613 C C . ASP A 1 78 ? 0.825 5.598 10.102 1 97.88 78 ASP A C 1
ATOM 615 O O . ASP A 1 78 ? -0.249 5.789 10.672 1 97.88 78 ASP A O 1
ATOM 619 N N . PHE A 1 79 ? 1.196 4.395 9.547 1 97.81 79 PHE A N 1
ATOM 620 C CA . PHE A 1 79 ? 0.35 3.221 9.719 1 97.81 79 PHE A CA 1
ATOM 621 C C . PHE A 1 79 ? 1.171 1.941 9.609 1 97.81 79 PHE A C 1
ATOM 623 O O . PHE A 1 79 ? 1.972 1.788 8.688 1 97.81 79 PHE A O 1
ATOM 630 N N . ALA A 1 80 ? 0.959 1.064 10.539 1 95.62 80 ALA A N 1
ATOM 631 C CA . ALA A 1 80 ? 1.528 -0.28 10.508 1 95.62 80 ALA A CA 1
ATOM 632 C C . ALA A 1 80 ? 0.581 -1.292 11.148 1 95.62 80 ALA A C 1
ATOM 634 O O . ALA A 1 80 ? 0.563 -1.448 12.375 1 95.62 80 ALA A O 1
ATOM 635 N N . GLY A 1 81 ? -0.176 -1.955 10.32 1 95.19 81 GLY A N 1
ATOM 636 C CA . GLY A 1 81 ? -1.03 -3.027 10.797 1 95.19 81 GLY A CA 1
ATOM 637 C C . GLY A 1 81 ? -0.292 -4.34 10.992 1 95.19 81 GLY A C 1
ATOM 638 O O . GLY A 1 81 ? 0.926 -4.402 10.812 1 95.19 81 GLY A O 1
ATOM 639 N N . LYS A 1 82 ? -1.042 -5.375 11.32 1 93.75 82 LYS A N 1
ATOM 640 C CA . LYS A 1 82 ? -0.402 -6.633 11.688 1 93.75 82 LYS A CA 1
ATOM 641 C C . LYS A 1 82 ? -0.489 -7.648 10.555 1 93.75 82 LYS A C 1
ATOM 643 O O . LYS A 1 82 ? 0.261 -8.625 10.531 1 93.75 82 LYS A O 1
ATOM 648 N N . THR A 1 83 ? -1.438 -7.438 9.656 1 94.94 83 THR A N 1
ATOM 649 C CA . THR A 1 83 ? -1.701 -8.414 8.602 1 94.94 83 THR A CA 1
ATOM 650 C C . THR A 1 83 ? -1.812 -7.719 7.246 1 94.94 83 THR A C 1
ATOM 652 O O . THR A 1 83 ? -1.955 -6.5 7.176 1 94.94 83 THR A O 1
ATOM 655 N N . SER A 1 84 ? -1.727 -8.555 6.195 1 95.06 84 SER A N 1
ATOM 656 C CA . SER A 1 84 ? -1.927 -8.008 4.859 1 95.06 84 SER A CA 1
ATOM 657 C C . SER A 1 84 ? -3.33 -7.434 4.703 1 95.06 84 SER A C 1
ATOM 659 O O . SER A 1 84 ? -3.512 -6.398 4.059 1 95.06 84 SER A O 1
ATOM 661 N N . THR A 1 85 ? -4.336 -8.031 5.352 1 95.12 85 THR A N 1
ATOM 662 C CA . THR A 1 85 ? -5.727 -7.605 5.242 1 95.12 85 THR A CA 1
ATOM 663 C C . THR A 1 85 ? -5.918 -6.23 5.875 1 95.12 85 THR A C 1
ATOM 665 O O . THR A 1 85 ? -6.734 -5.434 5.406 1 95.12 85 THR A O 1
ATOM 668 N N . SER A 1 86 ? -5.145 -5.965 6.883 1 95.5 86 SER A N 1
ATOM 669 C CA . SER A 1 86 ? -5.238 -4.668 7.547 1 95.5 86 SER A CA 1
ATOM 670 C C . SER A 1 86 ? -4.355 -3.633 6.863 1 95.5 86 SER A C 1
ATOM 672 O O . SER A 1 86 ? -4.73 -2.463 6.754 1 95.5 86 SER A O 1
ATOM 674 N N . ASN A 1 87 ? -3.221 -4.051 6.406 1 97.25 87 ASN A N 1
ATOM 675 C CA . ASN A 1 87 ? -2.213 -3.143 5.871 1 97.25 87 ASN A CA 1
ATOM 676 C C . ASN A 1 87 ? -2.562 -2.684 4.457 1 97.25 87 ASN A C 1
ATOM 678 O O . ASN A 1 87 ? -2.447 -1.499 4.137 1 97.25 87 ASN A O 1
ATOM 682 N N . TYR A 1 88 ? -3.018 -3.58 3.666 1 97.75 88 TYR A N 1
ATOM 683 C CA . TYR A 1 88 ? -3.051 -3.355 2.227 1 97.75 88 TYR A CA 1
ATOM 684 C C . TYR A 1 88 ? -4.004 -2.221 1.872 1 97.75 88 TYR A C 1
ATOM 686 O O . TYR A 1 88 ? -3.631 -1.286 1.158 1 97.75 88 TYR A O 1
ATOM 694 N N . PRO A 1 89 ? -5.238 -2.227 2.371 1 97.5 89 PRO A N 1
ATOM 695 C CA . PRO A 1 89 ? -6.141 -1.149 1.962 1 97.5 89 PRO A CA 1
ATOM 696 C C . PRO A 1 89 ? -5.602 0.237 2.305 1 97.5 89 PRO A C 1
ATOM 698 O O . PRO A 1 89 ? -5.676 1.153 1.481 1 97.5 89 PRO A O 1
ATOM 701 N N . VAL A 1 90 ? -5.027 0.401 3.4 1 98.06 90 VAL A N 1
ATOM 702 C CA . VAL A 1 90 ? -4.527 1.698 3.846 1 98.06 90 VAL A CA 1
ATOM 703 C C . VAL A 1 90 ? -3.336 2.113 2.988 1 98.06 90 VAL A C 1
ATOM 705 O O . VAL A 1 90 ? -3.264 3.254 2.523 1 98.06 90 VAL A O 1
ATOM 708 N N . LEU A 1 91 ? -2.455 1.173 2.742 1 98.25 91 LEU A N 1
ATOM 709 C CA . LEU A 1 91 ? -1.213 1.511 2.057 1 98.25 91 LEU A CA 1
ATOM 710 C C . LEU A 1 91 ? -1.438 1.629 0.553 1 98.25 91 LEU A C 1
ATOM 712 O O . LEU A 1 91 ? -0.667 2.293 -0.143 1 98.25 91 LEU A O 1
ATOM 716 N N . ALA A 1 92 ? -2.523 1.005 0.065 1 98.38 92 ALA A N 1
ATOM 717 C CA . ALA A 1 92 ? -2.979 1.306 -1.291 1 98.38 92 ALA A CA 1
ATOM 718 C C . ALA A 1 92 ? -3.43 2.758 -1.408 1 98.38 92 ALA A C 1
ATOM 720 O O . ALA A 1 92 ? -3.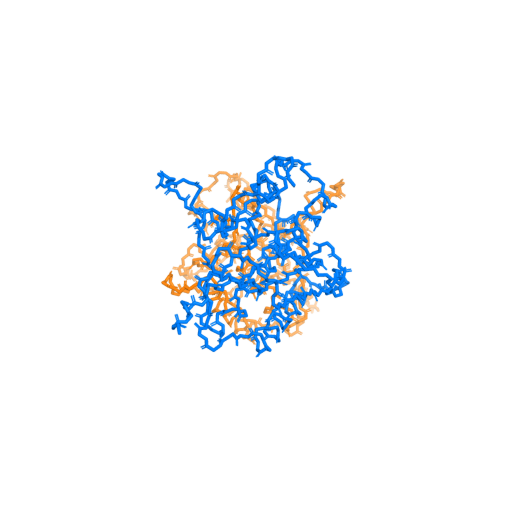121 3.434 -2.393 1 98.38 92 ALA A O 1
ATOM 721 N N . ALA A 1 93 ? -4.117 3.209 -0.414 1 98.62 93 ALA A N 1
ATOM 722 C CA . ALA A 1 93 ? -4.543 4.605 -0.373 1 98.62 93 ALA A CA 1
ATOM 723 C C . ALA A 1 93 ? -3.346 5.543 -0.261 1 98.62 93 ALA A C 1
ATOM 725 O O . ALA A 1 93 ? -3.342 6.629 -0.846 1 98.62 93 ALA A O 1
ATOM 726 N N . TRP A 1 94 ? -2.334 5.113 0.53 1 98.69 94 TRP A N 1
ATOM 727 C CA . TRP A 1 94 ? -1.083 5.859 0.603 1 98.69 94 TRP A CA 1
ATOM 728 C C . TRP A 1 94 ? -0.503 6.086 -0.79 1 98.69 94 TRP A C 1
ATOM 730 O O . TRP A 1 94 ? -0.169 7.215 -1.153 1 98.69 94 TRP A O 1
ATOM 740 N N . ASN A 1 95 ? -0.386 4.977 -1.5 1 98.62 95 ASN A N 1
ATOM 741 C CA . ASN A 1 95 ? 0.21 5.055 -2.83 1 98.62 95 ASN A CA 1
ATOM 742 C C . ASN A 1 95 ? -0.615 5.938 -3.762 1 98.62 95 ASN A C 1
ATOM 744 O O . ASN A 1 95 ? -0.06 6.672 -4.582 1 98.62 95 ASN A O 1
ATOM 748 N N . ALA A 1 96 ? -1.944 5.867 -3.678 1 98.75 96 ALA A N 1
ATOM 749 C CA . ALA A 1 96 ? -2.836 6.715 -4.469 1 98.75 96 ALA A CA 1
ATOM 750 C C . ALA A 1 96 ? -2.553 8.195 -4.215 1 98.75 96 ALA A C 1
ATOM 752 O O . ALA A 1 96 ? -2.412 8.977 -5.16 1 98.75 96 ALA A O 1
ATOM 753 N N . CYS A 1 97 ? -2.439 8.562 -2.965 1 98.75 97 CYS A N 1
ATOM 754 C CA . CYS A 1 97 ? -2.172 9.953 -2.607 1 98.75 97 CYS A CA 1
ATOM 755 C C . CYS A 1 97 ? -0.789 10.383 -3.08 1 98.75 97 CYS A C 1
ATOM 757 O O . CYS A 1 97 ? -0.612 11.5 -3.562 1 98.75 97 CYS A O 1
ATOM 759 N N . GLU A 1 98 ? 0.169 9.5 -2.975 1 98.38 98 GLU A N 1
ATOM 760 C CA . GLU A 1 98 ? 1.525 9.836 -3.4 1 98.38 98 GLU A CA 1
ATOM 761 C C . GLU A 1 98 ? 1.604 9.992 -4.918 1 98.38 98 GLU A C 1
ATOM 763 O O . GLU A 1 98 ? 2.33 10.852 -5.422 1 98.38 98 GLU A O 1
ATOM 768 N N . ARG A 1 99 ? 0.923 9.133 -5.605 1 98.25 99 ARG A N 1
ATOM 769 C CA . ARG A 1 99 ? 0.867 9.289 -7.055 1 98.25 99 ARG A CA 1
ATOM 770 C C . ARG A 1 99 ? 0.28 10.641 -7.438 1 98.25 99 ARG A C 1
ATOM 772 O O . ARG A 1 99 ? 0.804 11.32 -8.32 1 98.25 99 ARG A O 1
ATOM 779 N N . ALA A 1 100 ? -0.764 11.023 -6.789 1 98.5 100 ALA A N 1
ATOM 780 C CA . ALA A 1 100 ? -1.384 12.312 -7.055 1 98.5 100 ALA A CA 1
ATOM 781 C C . ALA A 1 100 ? -0.421 13.461 -6.746 1 98.5 100 ALA A C 1
ATOM 783 O O . ALA A 1 100 ? -0.223 14.352 -7.57 1 98.5 100 ALA A O 1
ATOM 784 N N . THR A 1 101 ? 0.215 13.43 -5.551 1 98.19 101 THR A N 1
ATOM 785 C CA . THR A 1 101 ? 1.103 14.508 -5.145 1 98.19 101 THR A CA 1
ATOM 786 C C . THR A 1 101 ? 2.322 14.586 -6.059 1 98.19 101 THR A C 1
ATOM 788 O O . THR A 1 101 ? 2.828 15.672 -6.34 1 98.19 101 THR A O 1
ATOM 791 N N . SER A 1 102 ? 2.742 13.453 -6.547 1 96.56 102 SER A N 1
ATOM 792 C CA . SER A 1 102 ? 3.904 13.406 -7.426 1 96.56 102 SER A CA 1
ATOM 793 C C . SER A 1 102 ? 3.645 14.156 -8.727 1 96.56 102 SER A C 1
ATOM 795 O O . SER A 1 102 ? 4.559 14.773 -9.289 1 96.56 102 SER A O 1
ATOM 797 N N . ARG A 1 103 ? 2.432 14.164 -9.188 1 96 103 ARG A N 1
ATOM 798 C CA . ARG A 1 103 ? 2.059 14.875 -10.406 1 96 103 ARG A CA 1
ATOM 799 C C . ARG A 1 103 ? 2.184 16.391 -10.227 1 96 103 ARG A C 1
ATOM 801 O O . ARG A 1 103 ? 2.201 17.141 -11.203 1 96 103 ARG A O 1
ATOM 808 N N . PHE A 1 104 ? 2.234 16.844 -9.016 1 96.75 104 PHE A N 1
ATOM 809 C CA . PHE A 1 104 ? 2.426 18.25 -8.688 1 96.75 104 PHE A CA 1
ATOM 810 C C . PHE A 1 104 ? 3.832 18.484 -8.156 1 96.75 104 PHE A C 1
ATOM 812 O O . PHE A 1 104 ? 4.086 19.5 -7.492 1 96.75 104 PHE A O 1
ATOM 819 N N . GLU A 1 105 ? 4.672 17.422 -8.305 1 95.38 105 GLU A N 1
ATOM 820 C CA . GLU A 1 105 ? 6.082 17.484 -7.941 1 95.38 105 GLU A CA 1
ATOM 821 C C . GLU A 1 105 ? 6.258 17.625 -6.43 1 95.38 105 GLU A C 1
ATOM 823 O O . GLU A 1 105 ? 7.18 18.297 -5.961 1 95.38 105 GLU A O 1
ATOM 828 N N . LEU A 1 106 ? 5.328 17.078 -5.738 1 97.62 106 LEU A N 1
ATOM 829 C CA . LEU A 1 106 ? 5.395 17.062 -4.277 1 97.62 106 LEU A CA 1
ATOM 830 C C . LEU A 1 106 ? 5.844 15.703 -3.771 1 97.62 106 LEU A C 1
ATOM 832 O O . LEU A 1 106 ? 5.516 14.672 -4.371 1 97.62 106 LEU A O 1
ATOM 836 N N . THR A 1 107 ? 6.59 15.68 -2.686 1 96.75 107 THR A N 1
ATOM 837 C CA . THR A 1 107 ? 7.027 14.469 -2.002 1 96.75 107 THR A CA 1
ATOM 838 C C . THR A 1 107 ? 6.648 14.516 -0.524 1 96.75 107 THR A C 1
ATOM 840 O O . THR A 1 107 ? 6.758 15.562 0.117 1 96.75 107 THR A O 1
ATOM 843 N N . PHE A 1 108 ? 6.199 13.391 -0.036 1 98.31 108 PHE A N 1
ATOM 844 C CA . PHE A 1 108 ? 5.867 13.336 1.382 1 98.31 108 PHE A CA 1
ATOM 845 C C . PHE A 1 108 ? 7.121 13.438 2.238 1 98.31 108 PHE A C 1
ATOM 847 O O . PHE A 1 108 ? 8.148 12.836 1.921 1 98.31 108 PHE A O 1
ATOM 854 N N . ASP A 1 109 ? 7 14.156 3.293 1 97.88 109 ASP A N 1
ATOM 855 C CA . ASP A 1 109 ? 8.109 14.328 4.223 1 97.88 109 ASP A CA 1
ATOM 856 C C . ASP A 1 109 ? 8.281 13.102 5.113 1 97.88 109 ASP A C 1
ATOM 858 O O . ASP A 1 109 ? 7.309 12.406 5.414 1 97.88 109 ASP A O 1
ATOM 862 N N . LYS A 1 110 ? 9.477 12.859 5.488 1 96.5 110 LYS A N 1
ATOM 863 C CA . LYS A 1 110 ? 9.789 11.805 6.449 1 96.5 110 LYS A CA 1
ATOM 864 C C . LYS A 1 110 ? 9.75 12.336 7.879 1 96.5 110 LYS A C 1
ATOM 866 O O . LYS A 1 110 ? 10.148 13.477 8.141 1 96.5 110 LYS A O 1
ATOM 871 N N . TYR A 1 111 ? 9.297 11.508 8.773 1 97.31 111 TYR A N 1
ATOM 872 C CA . TYR A 1 111 ? 9.164 11.906 10.172 1 97.31 111 TYR A CA 1
ATOM 873 C C . TYR A 1 111 ? 10.32 11.359 11.008 1 97.31 111 TYR A C 1
ATOM 875 O O . TYR A 1 111 ? 10.484 10.148 11.133 1 97.31 111 TYR A O 1
ATOM 883 N N . TRP A 1 112 ? 11.047 12.234 11.539 1 95.12 112 TRP A N 1
ATOM 884 C CA . TRP A 1 112 ? 12.102 11.883 12.484 1 95.12 112 TRP A CA 1
ATOM 885 C C . TRP A 1 112 ? 11.656 12.133 13.922 1 95.12 112 TRP A C 1
ATOM 887 O O . TRP A 1 112 ? 11.562 13.281 14.359 1 95.12 112 TRP A O 1
ATOM 897 N N . LYS A 1 113 ? 11.414 11.07 14.656 1 90.38 113 LYS A N 1
ATOM 898 C CA . LYS A 1 113 ? 10.883 11.195 16.016 1 90.38 113 LYS A CA 1
ATOM 899 C C . LYS A 1 113 ? 11.797 12.039 16.891 1 90.38 113 LYS A C 1
ATOM 901 O O . LYS A 1 113 ? 11.328 12.844 17.688 1 90.38 113 LYS A O 1
ATOM 906 N N . THR A 1 114 ? 13.055 11.75 16.781 1 90.44 114 THR A N 1
ATOM 907 C CA . THR A 1 114 ? 14.094 12.523 17.469 1 90.44 114 THR A CA 1
ATOM 908 C C . THR A 1 114 ? 15.242 12.852 16.516 1 90.44 114 THR A C 1
ATOM 910 O O . THR A 1 114 ? 15.406 12.195 15.492 1 90.44 114 THR A O 1
ATOM 913 N N . PRO A 1 115 ? 15.906 13.812 16.875 1 87.38 115 PRO A N 1
ATOM 914 C CA . PRO A 1 115 ? 17.047 14.156 16.016 1 87.38 115 PRO A CA 1
ATOM 915 C C . PRO A 1 115 ? 18.047 13.016 15.891 1 87.38 115 PRO A C 1
ATOM 917 O O . PRO A 1 115 ? 18.781 12.938 14.898 1 87.38 115 PRO A O 1
ATOM 920 N N . ASN A 1 116 ? 18.047 12.07 16.844 1 90.81 116 ASN A N 1
ATOM 921 C CA . ASN A 1 116 ? 19.031 11 16.844 1 90.81 116 ASN A CA 1
ATOM 922 C C . ASN A 1 116 ? 18.422 9.68 16.391 1 90.81 116 ASN A C 1
ATOM 924 O O . ASN A 1 116 ? 19.047 8.625 16.484 1 90.81 116 ASN A O 1
ATOM 928 N N . ALA A 1 117 ? 17.172 9.828 15.914 1 91 117 ALA A N 1
ATOM 929 C CA . ALA A 1 117 ? 16.531 8.602 15.453 1 91 117 ALA A CA 1
ATOM 930 C C . ALA A 1 117 ? 17.344 7.957 14.328 1 91 117 ALA A C 1
ATOM 932 O O . ALA A 1 117 ? 17.859 8.648 13.453 1 91 117 ALA A O 1
ATOM 933 N N . LYS A 1 118 ? 17.5 6.613 14.32 1 88.75 118 LYS A N 1
ATOM 934 C CA . LYS A 1 118 ? 18.297 5.875 13.336 1 88.75 118 LYS A CA 1
ATOM 935 C C . LYS A 1 118 ? 17.578 5.836 11.984 1 88.75 118 LYS A C 1
ATOM 937 O O . LYS A 1 118 ? 18.234 5.848 10.938 1 88.75 118 LYS A O 1
ATOM 942 N N . GLN A 1 119 ? 16.266 5.754 11.969 1 91.94 119 GLN A N 1
ATOM 943 C CA . GLN A 1 119 ? 15.469 5.711 10.75 1 91.94 119 GLN A CA 1
ATOM 944 C C . GLN A 1 119 ? 14.188 6.52 10.906 1 91.94 119 GLN A C 1
ATOM 946 O O . GLN A 1 119 ? 13.594 6.555 11.992 1 91.94 119 GLN A O 1
ATOM 951 N N . PRO A 1 120 ? 13.875 7.16 9.82 1 93.38 120 PRO A N 1
ATOM 952 C CA . PRO A 1 120 ? 12.625 7.918 9.906 1 93.38 120 PRO A CA 1
ATOM 953 C C . PRO A 1 120 ? 11.391 7.039 9.727 1 93.38 120 PRO A C 1
ATOM 955 O O . PRO A 1 120 ? 11.492 5.934 9.188 1 93.38 120 PRO A O 1
ATOM 958 N N . GLN A 1 121 ? 10.297 7.57 10.211 1 95.12 121 GLN A N 1
ATOM 959 C CA . GLN A 1 121 ? 8.984 7.039 9.844 1 95.12 121 GLN A CA 1
ATOM 960 C C . GLN A 1 121 ? 8.43 7.746 8.609 1 95.12 121 GLN A C 1
ATOM 962 O O . GLN A 1 121 ? 8.922 8.805 8.219 1 95.12 121 GLN A O 1
ATOM 967 N N . LEU A 1 122 ? 7.461 7.129 8.016 1 97.25 122 LEU A N 1
ATOM 968 C CA . LEU A 1 122 ? 6.922 7.703 6.789 1 97.25 122 LEU A CA 1
ATOM 969 C C . LEU A 1 122 ? 5.723 8.594 7.09 1 97.25 122 LEU A C 1
ATOM 971 O O . LEU A 1 122 ? 5.078 9.109 6.172 1 97.25 122 LEU A O 1
ATOM 975 N N . GLY A 1 123 ? 5.406 8.789 8.352 1 97.81 123 GLY A N 1
ATOM 976 C CA . GLY A 1 123 ? 4.352 9.648 8.867 1 97.81 123 GLY A CA 1
ATOM 977 C C . GLY A 1 123 ? 4.383 9.797 10.375 1 97.81 123 GLY A C 1
ATOM 978 O O . GLY A 1 123 ? 5.199 9.164 11.047 1 97.81 123 GLY A O 1
ATOM 979 N N . ILE A 1 124 ? 3.539 10.641 10.906 1 97.88 124 ILE A N 1
ATOM 980 C CA . ILE A 1 124 ? 3.416 10.82 12.344 1 97.88 124 ILE A CA 1
ATOM 981 C C . ILE A 1 124 ? 2.348 9.875 12.898 1 97.88 124 ILE A C 1
ATOM 983 O O . ILE A 1 124 ? 1.258 9.766 12.328 1 97.88 124 ILE A O 1
ATOM 987 N N . SER A 1 125 ? 2.646 9.188 13.93 1 97.06 125 SER A N 1
ATOM 988 C CA . SER A 1 125 ? 1.713 8.211 14.477 1 97.06 125 SER A CA 1
ATOM 989 C C . SER A 1 125 ? 0.464 8.883 15.031 1 97.06 125 SER A C 1
ATOM 991 O O . SER A 1 125 ? 0.521 10.031 15.492 1 97.06 125 SER A O 1
ATOM 993 N N . ALA A 1 126 ? -0.588 8.102 15.047 1 96 126 ALA A N 1
ATOM 994 C CA . ALA A 1 126 ? -1.848 8.586 15.602 1 96 126 ALA A CA 1
ATOM 995 C C . ALA A 1 126 ? -1.677 9.016 17.062 1 96 126 ALA A C 1
ATOM 997 O O . ALA A 1 126 ? -2.186 10.062 17.469 1 96 126 ALA A O 1
ATOM 998 N N . THR A 1 127 ? -0.972 8.266 17.781 1 96.19 127 THR A N 1
ATOM 999 C CA . THR A 1 127 ? -0.74 8.547 19.188 1 96.19 127 THR A CA 1
ATOM 1000 C C . THR A 1 127 ? 0.004 9.867 19.359 1 96.19 127 THR A C 1
ATOM 1002 O O . THR A 1 127 ? -0.346 10.672 20.234 1 96.19 127 THR A O 1
ATOM 1005 N N . ARG A 1 128 ? 1.018 10.102 18.594 1 96.81 128 ARG A N 1
ATOM 1006 C CA . ARG A 1 128 ? 1.801 11.328 18.672 1 96.81 128 ARG A CA 1
ATOM 1007 C C . ARG A 1 128 ? 0.967 12.539 18.25 1 96.81 128 ARG A C 1
ATOM 1009 O O . ARG A 1 128 ? 1.076 13.609 18.859 1 96.81 128 ARG A O 1
ATOM 1016 N N . VAL A 1 129 ? 0.158 12.383 17.234 1 97.81 129 VAL A N 1
ATOM 1017 C CA . VAL A 1 129 ? -0.732 13.453 16.797 1 97.81 129 VAL A CA 1
ATOM 1018 C C . VAL A 1 129 ? -1.646 13.867 17.953 1 97.81 129 VAL A C 1
ATOM 1020 O O . VAL A 1 129 ? -1.726 15.055 18.281 1 97.81 129 VAL A O 1
ATOM 1023 N N . LYS A 1 130 ? -2.266 12.875 18.562 1 96.5 130 LYS A N 1
ATOM 1024 C CA . LYS A 1 130 ? -3.189 13.141 19.656 1 96.5 130 LYS A CA 1
ATOM 1025 C C . LYS A 1 130 ? -2.467 13.789 20.844 1 96.5 130 LYS A C 1
ATOM 1027 O O . LYS A 1 130 ? -2.979 14.734 21.453 1 96.5 130 LYS A O 1
ATOM 1032 N N . ALA A 1 131 ? -1.317 13.336 21.125 1 96.25 131 ALA A N 1
ATOM 1033 C CA . ALA A 1 131 ? -0.535 13.875 22.234 1 96.25 131 ALA A CA 1
ATOM 1034 C C . ALA A 1 131 ? -0.17 15.336 22 1 96.25 131 ALA A C 1
ATOM 1036 O O . ALA A 1 131 ? -0.267 16.156 22.906 1 96.25 131 ALA A O 1
ATOM 1037 N N . LEU A 1 132 ? 0.225 15.656 20.812 1 96.56 132 LEU A N 1
ATOM 1038 C CA . LEU A 1 132 ? 0.694 17 20.484 1 96.56 132 LEU A CA 1
ATOM 1039 C C . LEU A 1 132 ? -0.476 17.969 20.375 1 96.56 132 LEU A C 1
ATOM 1041 O O . LEU A 1 132 ? -0.377 19.125 20.797 1 96.56 132 LEU A O 1
ATOM 1045 N N . VAL A 1 133 ? -1.588 17.516 19.859 1 96.75 133 VAL A N 1
ATOM 1046 C CA . VAL A 1 133 ? -2.684 18.406 19.5 1 96.75 133 VAL A CA 1
ATOM 1047 C C . VAL A 1 133 ? -3.699 18.469 20.641 1 96.75 133 VAL A C 1
ATOM 1049 O O . VAL A 1 133 ? -4.203 19.531 20.984 1 96.75 133 VAL A O 1
ATOM 1052 N N . ALA A 1 134 ? -3.992 17.297 21.25 1 94.62 134 ALA A N 1
ATOM 1053 C CA . ALA A 1 134 ? -5.051 17.219 22.25 1 94.62 134 ALA A CA 1
ATOM 1054 C C . ALA A 1 134 ? -4.473 17.016 23.641 1 94.62 134 ALA A C 1
ATOM 1056 O O . ALA A 1 134 ? -5.215 16.969 24.641 1 94.62 134 ALA A O 1
ATOM 1057 N N . GLY A 1 135 ? -3.248 16.734 23.812 1 93.38 135 GLY A N 1
ATOM 1058 C CA . GLY A 1 135 ? -2.594 16.688 25.109 1 93.38 135 GLY A CA 1
ATOM 1059 C C . G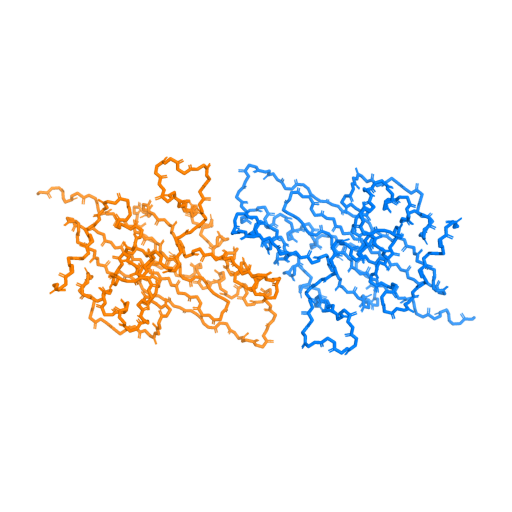LY A 1 135 ? -2.459 15.266 25.641 1 93.38 135 GLY A C 1
ATOM 1060 O O . GLY A 1 135 ? -1.813 15.047 26.672 1 93.38 135 GLY A O 1
ATOM 1061 N N . SER A 1 136 ? -3.129 14.359 24.953 1 92.56 136 SER A N 1
ATOM 1062 C CA . SER A 1 136 ? -3.053 12.969 25.375 1 92.56 136 SER A CA 1
ATOM 1063 C C . SER A 1 136 ? -3.062 12.016 24.188 1 92.56 136 SER A C 1
ATOM 1065 O O . SER A 1 136 ? -3.877 12.164 23.281 1 92.56 136 SER A O 1
ATOM 1067 N N . GLY A 1 137 ? -2.252 11.031 24.297 1 91.38 137 GLY A N 1
ATOM 1068 C CA . GLY A 1 137 ? -2.168 10.039 23.234 1 91.38 137 GLY A CA 1
ATOM 1069 C C . GLY A 1 137 ? -3.422 9.195 23.109 1 91.38 137 GLY A C 1
ATOM 1070 O O . GLY A 1 137 ? -3.635 8.539 22.078 1 91.38 137 GLY A O 1
ATOM 1071 N N . SER A 1 138 ? -4.199 9.172 24.078 1 92.38 138 SER A N 1
ATOM 1072 C CA . SER A 1 138 ? -5.418 8.367 24.078 1 92.38 138 SER A CA 1
ATOM 1073 C C . SER A 1 138 ? -6.66 9.242 23.922 1 92.38 138 SER A C 1
ATOM 1075 O O . SER A 1 138 ? -7.777 8.789 24.172 1 92.38 138 SER A O 1
ATOM 1077 N N . ALA A 1 139 ? -6.477 10.516 23.562 1 90.94 139 ALA A N 1
ATOM 1078 C CA . ALA A 1 139 ? -7.582 11.461 23.391 1 90.94 139 ALA A CA 1
ATOM 1079 C C . ALA A 1 139 ? -8.594 10.938 22.375 1 90.94 139 ALA A C 1
ATOM 1081 O O . ALA A 1 139 ? -8.219 10.359 21.359 1 90.94 139 ALA A O 1
ATOM 1082 N N . GLU A 1 140 ? -9.852 11.227 22.547 1 92.12 140 GLU A N 1
ATOM 1083 C CA . GLU A 1 140 ? -10.922 10.836 21.641 1 92.12 140 GLU A CA 1
ATOM 1084 C C . GLU A 1 140 ? -11.008 11.789 20.453 1 92.12 140 GLU A C 1
ATOM 1086 O O . GLU A 1 140 ? -10.508 12.914 20.5 1 92.12 140 GLU A O 1
ATOM 1091 N N . LYS A 1 141 ? -11.766 11.281 19.453 1 90.06 141 LYS A N 1
ATOM 1092 C CA . LYS A 1 141 ? -11.836 12.039 18.203 1 90.06 141 LYS A CA 1
ATOM 1093 C C . LYS A 1 141 ? -12.484 13.406 18.438 1 90.06 141 LYS A C 1
ATOM 1095 O O . LYS A 1 141 ? -12.102 14.391 17.812 1 90.06 141 LYS A O 1
ATOM 1100 N N . ASP A 1 142 ? -13.367 13.492 19.344 1 92.06 142 ASP A N 1
ATOM 1101 C CA . ASP A 1 142 ? -14.023 14.766 19.641 1 92.06 142 ASP A CA 1
ATOM 1102 C C . ASP A 1 142 ? -13.047 15.75 20.281 1 92.06 142 ASP A C 1
ATOM 1104 O O . ASP A 1 142 ? -13.102 16.953 20 1 92.06 142 ASP A O 1
ATOM 1108 N N . ALA A 1 143 ? -12.266 15.25 21.125 1 91.94 143 ALA A N 1
ATOM 1109 C CA . ALA A 1 143 ? -11.242 16.094 21.75 1 91.94 143 ALA A CA 1
ATOM 1110 C C . ALA A 1 143 ? -10.273 16.641 20.719 1 91.94 143 ALA A C 1
ATOM 1112 O O . ALA A 1 143 ? -9.859 17.797 20.781 1 91.94 143 ALA A O 1
ATOM 1113 N N . VAL A 1 144 ? -9.914 15.859 19.781 1 93.06 144 VAL A N 1
ATOM 1114 C CA . VAL A 1 144 ? -9.008 16.281 18.719 1 93.06 144 VAL A CA 1
ATOM 1115 C C . VAL A 1 144 ? -9.664 17.359 17.875 1 93.06 144 VAL A C 1
ATOM 1117 O O . VAL A 1 144 ? -9.055 18.406 17.609 1 93.06 144 VAL A O 1
ATOM 1120 N N . LYS A 1 145 ? -10.883 17.125 17.516 1 94 145 LYS A N 1
ATOM 1121 C CA . LYS A 1 145 ? -11.641 18.094 16.734 1 94 145 LYS A CA 1
ATOM 1122 C C . LYS A 1 145 ? -11.711 19.438 17.438 1 94 145 LYS A C 1
ATOM 1124 O O . LYS A 1 145 ? -11.5 20.484 16.828 1 94 145 LYS A O 1
ATOM 1129 N N . THR A 1 146 ? -11.984 19.406 18.688 1 93.12 146 THR A N 1
ATOM 1130 C CA . THR A 1 146 ? -12.07 20.625 19.484 1 93.12 146 THR A CA 1
ATOM 1131 C C . THR A 1 146 ? -10.727 21.344 19.531 1 93.12 146 THR A C 1
ATOM 1133 O O . THR A 1 146 ? -10.672 22.562 19.406 1 93.12 146 THR A O 1
ATOM 1136 N N . ALA A 1 147 ? -9.719 20.578 19.719 1 94.5 147 ALA A N 1
ATOM 1137 C CA . ALA A 1 147 ? -8.375 21.156 19.766 1 94.5 147 ALA A CA 1
ATOM 1138 C C . ALA A 1 147 ? -8.016 21.812 18.438 1 94.5 147 ALA A C 1
ATOM 1140 O O . ALA A 1 147 ? -7.441 22.906 18.406 1 94.5 147 ALA A O 1
ATOM 1141 N N . VAL A 1 148 ? -8.383 21.172 17.375 1 96.5 148 VAL A N 1
ATOM 1142 C CA . VAL A 1 148 ? -8.109 21.703 16.047 1 96.5 148 VAL A CA 1
ATOM 1143 C C . VAL A 1 148 ? -8.805 23.062 15.883 1 96.5 148 VAL A C 1
ATOM 1145 O O . VAL A 1 148 ? -8.195 24.031 15.422 1 96.5 148 VAL A O 1
ATOM 1148 N N . ARG A 1 149 ? -10.016 23.125 16.297 1 94.88 149 ARG A N 1
ATOM 1149 C CA . ARG A 1 149 ? -10.773 24.375 16.203 1 94.88 149 ARG A CA 1
ATOM 1150 C C . ARG A 1 149 ? -10.125 25.469 17.047 1 94.88 149 ARG A C 1
ATOM 1152 O O . ARG A 1 149 ? -9.969 26.609 16.578 1 94.88 149 ARG A O 1
ATOM 1159 N N . ARG A 1 150 ? -9.773 25.125 18.172 1 94.69 150 ARG A N 1
ATOM 1160 C CA . ARG A 1 150 ? -9.156 26.078 19.078 1 94.69 150 ARG A CA 1
ATOM 1161 C C . ARG A 1 150 ? -7.855 26.625 18.516 1 94.69 150 ARG A C 1
ATOM 1163 O O . ARG A 1 150 ? -7.613 27.828 18.531 1 94.69 150 ARG A O 1
ATOM 1170 N N . MET A 1 151 ? -7.043 25.781 17.984 1 96.44 151 MET A N 1
ATOM 1171 C CA . MET A 1 151 ? -5.707 26.141 17.5 1 96.44 151 MET A CA 1
ATOM 1172 C C . MET A 1 151 ? -5.789 26.969 16.234 1 96.44 151 MET A C 1
ATOM 1174 O O . MET A 1 151 ? -4.941 27.844 15.992 1 96.44 151 MET A O 1
ATOM 1178 N N . THR A 1 152 ? -6.824 26.75 15.414 1 96.81 152 THR A N 1
ATOM 1179 C CA . THR A 1 152 ? -6.84 27.328 14.078 1 96.81 152 THR A CA 1
ATOM 1180 C C . THR A 1 152 ? -7.867 28.453 13.992 1 96.81 152 THR A C 1
ATOM 1182 O O . THR A 1 152 ? -7.855 29.25 13.047 1 96.81 152 THR A O 1
ATOM 1185 N N . GLY A 1 153 ? -8.82 28.469 14.93 1 94.38 153 GLY A N 1
ATOM 1186 C CA . GLY A 1 153 ? -9.938 29.406 14.852 1 94.38 153 GLY A CA 1
ATOM 1187 C C . GLY A 1 153 ? -10.984 29 13.828 1 94.38 153 GLY A C 1
ATOM 1188 O O . GLY A 1 153 ? -11.836 29.812 13.453 1 94.38 153 GLY A O 1
ATOM 1189 N N . TYR A 1 154 ? -10.883 27.828 13.367 1 92.56 154 TYR A N 1
ATOM 1190 C CA . TYR A 1 154 ? -11.789 27.344 12.328 1 92.56 154 TYR A CA 1
ATOM 1191 C C . TYR A 1 154 ? -13.219 27.281 12.852 1 92.56 154 TYR A C 1
ATOM 1193 O O . TYR A 1 154 ? -13.492 26.625 13.859 1 92.56 154 TYR A O 1
ATOM 1201 N N . THR A 1 155 ? -14.148 27.922 12.086 1 89.38 155 THR A N 1
ATOM 1202 C CA . THR A 1 155 ? -15.539 28 12.523 1 89.38 155 THR A CA 1
ATOM 1203 C C . THR A 1 155 ? -16.453 27.219 11.578 1 89.38 155 THR A C 1
ATOM 1205 O O . THR A 1 155 ? -17.656 27.125 11.805 1 89.38 155 THR A O 1
ATOM 1208 N N . GLY A 1 156 ? -15.883 26.688 10.578 1 86.44 156 GLY A N 1
ATOM 1209 C CA . GLY A 1 156 ? -16.688 25.938 9.625 1 86.44 156 GLY A CA 1
ATOM 1210 C C . GLY A 1 156 ? -17.047 24.547 10.117 1 86.44 156 GLY A C 1
ATOM 1211 O O . GLY A 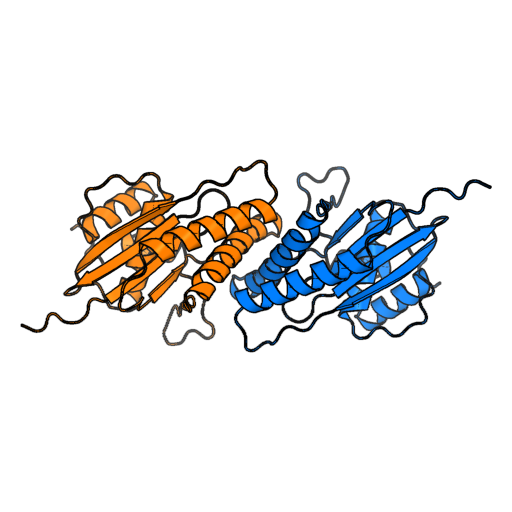1 156 ? -16.703 24.172 11.242 1 86.44 156 GLY A O 1
ATOM 1212 N N . GLU A 1 157 ? -17.812 23.875 9.359 1 85.44 157 GLU A N 1
ATOM 1213 C CA . GLU A 1 157 ? -18.219 22.516 9.711 1 85.44 157 GLU A CA 1
ATOM 1214 C C . GLU A 1 157 ? -17.219 21.5 9.172 1 85.44 157 GLU A C 1
ATOM 1216 O O . GLU A 1 157 ? -16.781 21.594 8.031 1 85.44 157 GLU A O 1
ATOM 1221 N N . PHE A 1 158 ? -16.75 20.688 10.094 1 86.06 158 PHE A N 1
ATOM 1222 C CA . PHE A 1 158 ? -16.109 19.469 9.609 1 86.06 158 PHE A CA 1
ATOM 1223 C C . PHE A 1 158 ? -17.156 18.469 9.133 1 86.06 158 PHE A C 1
ATOM 1225 O O . PHE A 1 158 ? -18.062 18.109 9.875 1 86.06 158 PHE A O 1
ATOM 1232 N N . ALA A 1 159 ? -16.969 18.062 7.887 1 83.5 159 ALA A N 1
ATOM 1233 C CA . ALA A 1 159 ? -17.969 17.141 7.363 1 83.5 159 ALA A CA 1
ATOM 1234 C C . ALA A 1 159 ? -17.953 15.82 8.141 1 83.5 159 ALA A C 1
ATOM 1236 O O . ALA A 1 159 ? -18.984 15.164 8.281 1 83.5 159 ALA A O 1
ATOM 1237 N N . ASN A 1 160 ? -16.797 15.414 8.609 1 86.12 160 ASN A N 1
ATOM 1238 C CA . ASN A 1 160 ? -16.578 14.203 9.391 1 86.12 160 ASN A CA 1
ATOM 1239 C C . ASN A 1 160 ? -15.25 14.258 10.141 1 86.12 160 ASN A C 1
ATOM 1241 O O . ASN A 1 160 ? -14.555 15.273 10.109 1 86.12 160 ASN A O 1
ATOM 1245 N N . PHE A 1 161 ? -14.93 13.281 10.812 1 85.19 161 PHE A N 1
ATOM 1246 C CA . PHE A 1 161 ? -13.719 13.219 11.617 1 85.19 161 PHE A CA 1
ATOM 1247 C C . PHE A 1 161 ? -12.484 13.109 10.734 1 85.19 161 PHE A C 1
ATOM 1249 O O . PHE A 1 161 ? -11.383 13.484 11.141 1 85.19 161 PHE A O 1
ATOM 1256 N N . ASP A 1 162 ? -12.656 12.742 9.508 1 86.94 162 ASP A N 1
ATOM 1257 C CA . ASP A 1 162 ? -11.5 12.523 8.641 1 86.94 162 ASP A CA 1
ATOM 1258 C C . ASP A 1 162 ? -10.883 13.852 8.211 1 86.94 162 ASP A C 1
ATOM 1260 O O . ASP A 1 162 ? -9.664 13.961 8.07 1 86.94 162 ASP A O 1
ATOM 1264 N N . GLU A 1 163 ? -11.703 14.875 8.086 1 93 163 GLU A N 1
ATOM 1265 C CA . GLU A 1 163 ? -11.18 16.203 7.777 1 93 163 GLU A CA 1
ATOM 1266 C C . GLU A 1 163 ? -10.453 16.797 8.977 1 93 163 GLU A C 1
ATOM 1268 O O . GLU A 1 163 ? -9.336 17.312 8.836 1 93 163 GLU A O 1
ATOM 1273 N N . SER A 1 164 ? -11.062 16.703 10.164 1 94.62 164 SER A N 1
ATOM 1274 C CA . SER A 1 164 ? -10.414 17.234 11.359 1 94.62 164 SER A CA 1
ATOM 1275 C C . SER A 1 164 ? -9.148 16.469 11.695 1 94.62 164 SER A C 1
ATOM 1277 O O . SER A 1 164 ? -8.164 17.047 12.164 1 94.62 164 SER A O 1
ATOM 1279 N N . ASP A 1 165 ? -9.172 15.148 11.461 1 96.81 165 ASP A N 1
ATOM 1280 C CA . ASP A 1 165 ? -7.988 14.328 11.695 1 96.81 165 ASP A CA 1
ATOM 1281 C C . ASP A 1 165 ? -6.844 14.727 10.773 1 96.81 165 ASP A C 1
ATOM 1283 O O . ASP A 1 165 ? -5.688 14.766 11.188 1 96.81 165 ASP A O 1
ATOM 1287 N N . ALA A 1 166 ? -7.199 15.055 9.5 1 98.38 166 ALA A N 1
ATOM 1288 C CA . ALA A 1 166 ? -6.172 15.531 8.578 1 98.38 166 ALA A CA 1
ATOM 1289 C C . ALA A 1 166 ? -5.555 16.844 9.07 1 98.38 166 ALA A C 1
ATOM 1291 O O . ALA A 1 166 ? -4.332 17 9.047 1 98.38 166 ALA A O 1
ATOM 1292 N N . ALA A 1 167 ? -6.398 17.719 9.531 1 98.31 167 ALA A N 1
ATOM 1293 C CA . ALA A 1 167 ? -5.906 18.984 10.078 1 98.31 167 ALA A CA 1
ATOM 1294 C C . ALA A 1 167 ? -5.023 18.75 11.297 1 98.31 167 ALA A C 1
ATOM 1296 O O . ALA A 1 167 ? -3.977 19.391 11.445 1 98.31 167 ALA A O 1
ATOM 1297 N N . ALA A 1 168 ? -5.438 17.812 12.148 1 98.25 168 ALA A N 1
ATOM 1298 C CA . ALA A 1 168 ? -4.672 17.484 13.352 1 98.25 168 ALA A CA 1
ATOM 1299 C C . ALA A 1 168 ? -3.273 16.984 12.992 1 98.25 168 ALA A C 1
ATOM 1301 O O . ALA A 1 168 ? -2.293 17.328 13.656 1 98.25 168 ALA A O 1
ATOM 1302 N N . ILE A 1 169 ? -3.195 16.188 11.992 1 98.69 169 ILE A N 1
ATOM 1303 C CA . ILE A 1 169 ? -1.914 15.664 11.531 1 98.69 169 ILE A CA 1
ATOM 1304 C C . ILE A 1 169 ? -1.004 16.812 11.117 1 98.69 169 ILE A C 1
ATOM 1306 O O . ILE A 1 169 ? 0.171 16.844 11.492 1 98.69 169 ILE A O 1
ATOM 1310 N N . GLY A 1 170 ? -1.536 17.766 10.328 1 98.81 170 GLY A N 1
ATOM 1311 C CA . GLY A 1 170 ? -0.776 18.938 9.93 1 98.81 170 GLY A CA 1
ATOM 1312 C C . GLY A 1 170 ? -0.305 19.766 11.102 1 98.81 170 GLY A C 1
ATOM 1313 O O . GLY A 1 170 ? 0.856 20.188 11.156 1 98.81 170 GLY A O 1
ATOM 1314 N N . LEU A 1 171 ? -1.196 19.984 12.031 1 98.69 171 LEU A N 1
ATOM 1315 C CA . LEU A 1 171 ? -0.86 20.766 13.219 1 98.69 171 LEU A CA 1
ATOM 1316 C C . LEU A 1 171 ? 0.228 20.078 14.031 1 98.69 171 LEU A C 1
ATOM 1318 O O . LEU A 1 171 ? 1.17 20.734 14.492 1 98.69 171 LEU A O 1
ATOM 1322 N N . ALA A 1 172 ? 0.091 18.781 14.211 1 98.62 172 ALA A N 1
ATOM 1323 C CA . ALA A 1 172 ? 1.084 18.016 14.961 1 98.62 172 ALA A CA 1
ATOM 1324 C C . ALA A 1 172 ? 2.465 18.141 14.32 1 98.62 172 ALA A C 1
ATOM 1326 O O . ALA A 1 172 ? 3.465 18.312 15.023 1 98.62 172 ALA A O 1
ATOM 1327 N N . TRP A 1 173 ? 2.457 18.047 13 1 98.69 173 TRP A N 1
ATOM 1328 C CA . TRP A 1 173 ? 3.717 18.203 12.281 1 98.69 173 TRP A CA 1
ATOM 1329 C C . TRP A 1 173 ? 4.316 19.578 12.516 1 98.69 173 TRP A C 1
ATOM 1331 O O . TRP A 1 173 ? 5.512 19.703 12.805 1 98.69 173 TRP A O 1
ATOM 1341 N N . LEU A 1 174 ? 3.527 20.594 12.391 1 98.62 174 LEU A N 1
ATOM 1342 C CA . LEU A 1 174 ? 3.975 21.969 12.523 1 98.62 174 LEU A CA 1
ATOM 1343 C C . LEU A 1 174 ? 4.492 22.25 13.93 1 98.62 174 LEU A C 1
ATOM 1345 O O . LEU A 1 174 ? 5.426 23.031 14.109 1 98.62 174 LEU A O 1
ATOM 1349 N N . ILE A 1 175 ? 3.924 21.594 14.945 1 98.06 175 ILE A N 1
ATOM 1350 C CA . ILE A 1 175 ? 4.438 21.656 16.312 1 98.06 175 ILE A CA 1
ATOM 1351 C C . ILE A 1 175 ? 5.805 20.969 16.375 1 98.06 175 ILE A C 1
ATOM 1353 O O . ILE A 1 175 ? 6.758 21.531 16.922 1 98.06 175 ILE A O 1
ATOM 1357 N N . HIS A 1 176 ? 5.859 19.797 15.812 1 97.38 176 HIS A N 1
ATOM 1358 C CA . HIS A 1 176 ? 7.066 18.984 15.852 1 97.38 176 HIS A CA 1
ATOM 1359 C C . HIS A 1 176 ? 8.258 19.734 15.25 1 97.38 176 HIS A C 1
ATOM 1361 O O . HIS A 1 176 ? 9.359 19.688 15.797 1 97.38 176 HIS A O 1
ATOM 1367 N N . VAL A 1 177 ? 8.023 20.516 14.188 1 97 177 VAL A N 1
ATOM 1368 C CA . VAL A 1 177 ? 9.125 21.156 13.492 1 97 177 VAL A CA 1
ATOM 1369 C C . VAL A 1 177 ? 9.297 22.578 14.016 1 97 177 VAL A C 1
ATOM 1371 O O . VAL A 1 177 ? 10.094 23.359 13.477 1 97 177 VAL A O 1
ATOM 1374 N N . GLY A 1 178 ? 8.445 22.969 14.93 1 96.56 178 GLY A N 1
ATOM 1375 C CA . GLY A 1 178 ? 8.648 24.219 15.664 1 96.56 178 GLY A CA 1
ATOM 1376 C C . GLY A 1 178 ? 8.07 25.422 14.961 1 96.56 178 GLY A C 1
ATOM 1377 O O . GLY A 1 178 ? 8.508 26.547 15.188 1 96.56 178 GLY A O 1
ATOM 1378 N N . GLU A 1 179 ? 7.121 25.203 14.07 1 97.38 179 GLU A N 1
ATOM 1379 C CA . GLU A 1 179 ? 6.527 26.312 13.336 1 97.38 179 GLU A CA 1
ATOM 1380 C C . GLU A 1 179 ? 5.379 26.938 14.117 1 97.38 179 GLU A C 1
ATOM 1382 O O . GLU A 1 179 ? 5.008 28.094 13.867 1 97.38 179 GLU A O 1
ATOM 1387 N N . ILE A 1 180 ? 4.789 26.094 15 1 97.62 180 ILE A N 1
ATOM 1388 C CA . ILE A 1 180 ? 3.742 26.594 15.891 1 97.62 180 ILE A CA 1
ATOM 1389 C C . ILE A 1 180 ? 3.963 26.047 17.297 1 97.62 180 ILE A C 1
ATOM 1391 O O . ILE A 1 180 ? 4.785 25.156 17.5 1 97.62 180 ILE A O 1
ATOM 1395 N N . ASP A 1 181 ? 3.246 26.641 18.266 1 94.75 181 ASP A N 1
ATOM 1396 C CA . ASP A 1 181 ? 3.402 26.25 19.656 1 94.75 181 ASP A CA 1
ATOM 1397 C C . ASP A 1 181 ? 2.426 25.125 20.031 1 94.75 181 ASP A C 1
ATOM 1399 O O . ASP A 1 181 ? 1.309 25.078 19.5 1 94.75 181 ASP A O 1
ATOM 1403 N N . LYS A 1 182 ? 2.877 24.281 20.906 1 92 182 LYS A N 1
ATOM 1404 C CA . LYS A 1 182 ? 1.969 23.297 21.5 1 92 182 LYS A CA 1
ATOM 1405 C C . LYS A 1 182 ? 0.941 23.984 22.406 1 92 182 LYS A C 1
ATOM 1407 O O . LYS A 1 182 ? 1.277 24.906 23.156 1 92 182 LYS A O 1
ATOM 1412 N N . PRO A 1 183 ? -0.26 23.562 22.219 1 85.31 183 PRO A N 1
ATOM 1413 C CA . PRO A 1 183 ? -1.261 24.172 23.078 1 85.31 183 PRO A CA 1
ATOM 1414 C C . PRO A 1 183 ? -0.977 23.953 24.562 1 85.31 183 PRO A C 1
ATOM 1416 O O . PRO A 1 183 ? -0.45 22.891 24.938 1 85.31 183 PRO A O 1
ATOM 1419 N N . LYS A 1 184 ? -1.003 25.031 25.391 1 69.31 184 LYS A N 1
ATOM 1420 C CA . LYS A 1 184 ? -0.757 24.938 26.828 1 69.31 184 LYS A CA 1
ATOM 1421 C C . LYS A 1 184 ? -1.855 24.141 27.516 1 69.31 184 LYS A C 1
ATOM 1423 O O . LYS A 1 184 ? -3.012 24.156 27.094 1 69.31 184 LYS A O 1
ATOM 1428 N N . GLU A 1 185 ? -1.566 23.125 28.281 1 56.38 185 GLU A N 1
ATOM 1429 C CA . GLU A 1 185 ? -2.48 22.391 29.141 1 56.38 185 GLU A CA 1
ATOM 1430 C C . GLU A 1 185 ? -3.453 23.344 29.844 1 56.38 185 GLU A C 1
ATOM 1432 O O . GLU A 1 185 ? -3.061 24.406 30.312 1 56.38 185 GLU A O 1
ATOM 1437 N N . GLY A 1 186 ? -4.828 23.172 29.781 1 51.19 186 GLY A N 1
ATOM 1438 C CA . GLY A 1 186 ? -5.754 23.984 30.547 1 51.19 186 GLY A CA 1
ATOM 1439 C C . GLY A 1 186 ? -6.234 25.203 29.797 1 51.19 186 GLY A C 1
ATOM 1440 O O . GLY A 1 186 ? -7.039 25.984 30.312 1 51.19 186 GLY A O 1
ATOM 1441 N N . GLU A 1 187 ? -5.594 25.656 28.625 1 43.31 187 GLU A N 1
ATOM 1442 C CA . GLU A 1 187 ? -6.121 26.828 27.938 1 43.31 187 GLU A CA 1
ATOM 1443 C C . GLU A 1 187 ? -7.125 26.438 26.859 1 43.31 187 GLU A C 1
ATOM 1445 O O . GLU A 1 187 ? -6.98 25.391 26.219 1 43.31 187 GLU A O 1
ATOM 1450 N N . MET B 1 1 ? -10.344 -36.844 -28.891 1 37.81 1 MET B N 1
ATOM 1451 C CA . MET B 1 1 ? -10.367 -36.906 -27.438 1 37.81 1 MET B CA 1
ATOM 1452 C C . MET B 1 1 ? -10.453 -35.5 -26.844 1 37.81 1 MET B C 1
ATOM 1454 O O . MET B 1 1 ? -9.602 -34.656 -27.125 1 37.81 1 MET B O 1
ATOM 1458 N N . THR B 1 2 ? -11.5 -34.781 -26.609 1 47.09 2 THR B N 1
ATOM 1459 C CA . THR B 1 2 ? -11.812 -33.375 -26.328 1 47.09 2 THR B CA 1
ATOM 1460 C C . THR B 1 2 ? -10.945 -32.844 -25.188 1 47.09 2 THR B C 1
ATOM 1462 O O . THR B 1 2 ? -11.062 -33.312 -24.062 1 47.09 2 THR B O 1
ATOM 1465 N N . SER B 1 3 ? -9.688 -32.562 -25.375 1 55.09 3 SER B N 1
ATOM 1466 C CA . SER B 1 3 ? -8.672 -32.312 -24.359 1 55.09 3 SER B CA 1
ATOM 1467 C C . SER B 1 3 ? -9.18 -31.328 -23.297 1 55.09 3 SER B C 1
ATOM 1469 O O . SER B 1 3 ? -9.781 -30.312 -23.609 1 55.09 3 SER B O 1
ATOM 1471 N N . ALA B 1 4 ? -9.602 -31.828 -22.125 1 68.25 4 ALA B N 1
ATOM 1472 C CA . ALA B 1 4 ? -10.125 -31.078 -20.984 1 68.25 4 ALA B CA 1
ATOM 1473 C C . ALA B 1 4 ? -9.461 -29.703 -20.875 1 68.25 4 ALA B C 1
ATOM 1475 O O . ALA B 1 4 ? -8.289 -29.547 -21.219 1 68.25 4 ALA B O 1
ATOM 1476 N N . LYS B 1 5 ? -10.188 -28.672 -20.984 1 85.75 5 LYS B N 1
ATOM 1477 C CA . LYS B 1 5 ? -9.766 -27.281 -20.828 1 85.75 5 LYS B CA 1
ATOM 1478 C C . LYS B 1 5 ? -8.656 -27.156 -19.781 1 85.75 5 LYS B C 1
ATOM 1480 O O . LYS B 1 5 ? -8.758 -27.719 -18.688 1 85.75 5 LYS B O 1
ATOM 1485 N N . PRO B 1 6 ? -7.484 -26.594 -20.25 1 94.88 6 PRO B N 1
ATOM 1486 C CA . PRO B 1 6 ? -6.387 -26.453 -19.281 1 94.88 6 PRO B CA 1
ATOM 1487 C C . PRO B 1 6 ? -6.723 -25.5 -18.141 1 94.88 6 PRO B C 1
ATOM 1489 O O . PRO B 1 6 ? -7.582 -24.625 -18.281 1 94.88 6 PRO B O 1
ATOM 1492 N N . ILE B 1 7 ? -6.152 -25.781 -16.953 1 97.44 7 ILE B N 1
ATOM 1493 C CA . ILE B 1 7 ? -6.191 -24.859 -15.82 1 97.44 7 ILE B CA 1
ATOM 1494 C C . ILE B 1 7 ? -5.055 -23.844 -15.945 1 97.44 7 ILE B C 1
ATOM 1496 O O . ILE B 1 7 ? -3.91 -24.219 -16.203 1 97.44 7 ILE B O 1
ATOM 1500 N N . ARG B 1 8 ? -5.344 -22.562 -15.805 1 98.44 8 ARG B N 1
ATOM 1501 C CA . ARG B 1 8 ? -4.312 -21.531 -15.93 1 98.44 8 ARG B CA 1
ATOM 1502 C C . ARG B 1 8 ? -4.234 -20.672 -14.68 1 98.44 8 ARG B C 1
ATOM 1504 O O . ARG B 1 8 ? -5.262 -20.234 -14.164 1 98.44 8 ARG B O 1
ATOM 1511 N N . CYS B 1 9 ? -3.033 -20.469 -14.234 1 98.75 9 CYS B N 1
ATOM 1512 C CA . CYS B 1 9 ? -2.754 -19.688 -13.031 1 98.75 9 CYS B CA 1
ATOM 1513 C C . CYS B 1 9 ? -1.814 -18.531 -13.336 1 98.75 9 CYS B C 1
ATOM 1515 O O . CYS B 1 9 ? -0.771 -18.719 -13.969 1 98.75 9 CYS B O 1
ATOM 1517 N N . LEU B 1 10 ? -2.234 -17.344 -13.031 1 98.88 10 LEU B N 1
ATOM 1518 C CA . LEU B 1 10 ? -1.398 -16.141 -13.031 1 98.88 10 LEU B CA 1
ATOM 1519 C C . LEU B 1 10 ? -0.865 -15.852 -11.633 1 98.88 10 LEU B C 1
ATOM 1521 O O . LEU B 1 10 ? -1.643 -15.664 -10.695 1 98.88 10 LEU B O 1
ATOM 1525 N N . ALA B 1 11 ? 0.469 -15.82 -11.484 1 98.88 11 ALA B N 1
ATOM 1526 C CA . ALA B 1 11 ? 1.054 -15.688 -10.156 1 98.88 11 ALA B CA 1
ATOM 1527 C C . ALA B 1 11 ? 2.053 -14.539 -10.109 1 98.88 11 ALA B C 1
ATOM 1529 O O . ALA B 1 11 ? 2.924 -14.43 -10.977 1 98.88 11 ALA B O 1
ATOM 1530 N N . PHE B 1 12 ? 1.935 -13.695 -9.109 1 98.81 12 PHE B N 1
ATOM 1531 C CA . PHE B 1 12 ? 2.838 -12.562 -8.914 1 98.81 12 PHE B CA 1
ATOM 1532 C C . PHE B 1 12 ? 3.682 -12.758 -7.66 1 98.81 12 PHE B C 1
ATOM 1534 O O . PHE B 1 12 ? 3.16 -13.125 -6.602 1 98.81 12 PHE B O 1
ATOM 1541 N N . ASP B 1 13 ? 4.969 -12.578 -7.738 1 97.81 13 ASP B N 1
ATOM 1542 C CA . ASP B 1 13 ? 5.863 -12.273 -6.629 1 97.81 13 ASP B CA 1
ATOM 1543 C C . ASP B 1 13 ? 6.117 -10.766 -6.527 1 97.81 13 ASP B C 1
ATOM 1545 O O . ASP B 1 13 ? 7.055 -10.25 -7.133 1 97.81 13 ASP B O 1
ATOM 1549 N N . THR B 1 14 ? 5.32 -10.133 -5.73 1 96.56 14 THR B N 1
ATOM 1550 C CA . THR B 1 14 ? 5.297 -8.672 -5.762 1 96.56 14 THR B CA 1
ATOM 1551 C C . THR B 1 14 ? 6.328 -8.094 -4.797 1 96.56 14 THR B C 1
ATOM 1553 O O . THR B 1 14 ? 6.387 -8.484 -3.631 1 96.56 14 THR B O 1
ATOM 1556 N N . SER B 1 15 ? 7.121 -7.297 -5.242 1 96.06 15 SER B N 1
ATOM 1557 C CA . SER B 1 15 ? 8.094 -6.477 -4.523 1 96.06 15 SER B CA 1
ATOM 1558 C C . SER B 1 15 ? 8.328 -5.152 -5.242 1 96.06 15 SER B C 1
ATOM 1560 O O . SER B 1 15 ? 8.039 -5.023 -6.434 1 96.06 15 SER B O 1
ATOM 1562 N N . MET B 1 16 ? 8.828 -4.211 -4.496 1 97.12 16 MET B N 1
ATOM 1563 C CA . MET B 1 16 ? 9.117 -2.922 -5.117 1 97.12 16 MET B CA 1
ATOM 1564 C C . MET B 1 16 ? 10.414 -2.984 -5.918 1 97.12 16 MET B C 1
ATOM 1566 O O . MET B 1 16 ? 10.562 -2.281 -6.922 1 97.12 16 MET B O 1
ATOM 1570 N N . THR B 1 17 ? 11.281 -3.805 -5.527 1 96.62 17 THR B N 1
ATOM 1571 C CA . THR B 1 17 ? 12.625 -3.82 -6.102 1 96.62 17 THR B CA 1
ATOM 1572 C C . THR B 1 17 ? 12.656 -4.641 -7.391 1 96.62 17 THR B C 1
ATOM 1574 O O . THR B 1 17 ? 13.289 -4.246 -8.367 1 96.62 17 THR B O 1
ATOM 1577 N N . CYS B 1 18 ? 11.953 -5.758 -7.359 1 97.31 18 CYS B N 1
ATOM 1578 C CA . CYS B 1 18 ? 11.992 -6.613 -8.539 1 97.31 18 CYS B CA 1
ATOM 1579 C C . CYS B 1 18 ? 10.812 -7.586 -8.547 1 97.31 18 CYS B C 1
ATOM 1581 O O . CYS B 1 18 ? 10.992 -8.789 -8.359 1 97.31 18 CYS B O 1
ATOM 1583 N N . PRO B 1 19 ? 9.625 -7.141 -8.844 1 98 19 PRO B N 1
ATOM 1584 C CA . PRO B 1 19 ? 8.492 -8.062 -8.922 1 98 19 PRO B CA 1
ATOM 1585 C C . PRO B 1 19 ? 8.602 -9.023 -10.102 1 98 19 PRO B C 1
ATOM 1587 O O . PRO B 1 19 ? 9.148 -8.672 -11.148 1 98 19 PRO B O 1
ATOM 1590 N N . GLY B 1 20 ? 8.117 -10.227 -9.891 1 98.06 20 GLY B N 1
ATOM 1591 C CA . GLY B 1 20 ? 8.047 -11.25 -10.914 1 98.06 20 GLY B CA 1
ATOM 1592 C C . GLY B 1 20 ? 6.633 -11.742 -11.172 1 98.06 20 GLY B C 1
ATOM 1593 O O . GLY B 1 20 ? 5.742 -11.555 -10.344 1 98.06 20 GLY B O 1
ATOM 1594 N N . VAL B 1 21 ? 6.445 -12.344 -12.344 1 98.75 21 VAL B N 1
ATOM 1595 C CA . VAL B 1 21 ? 5.145 -12.891 -12.719 1 98.75 21 VAL B CA 1
ATOM 1596 C C . VAL B 1 21 ? 5.34 -14.172 -13.523 1 98.75 21 VAL B C 1
ATOM 1598 O O . VAL B 1 21 ? 6.332 -14.32 -14.242 1 98.75 21 VAL B O 1
ATOM 1601 N N . ALA B 1 22 ? 4.387 -15.094 -13.359 1 98.56 22 ALA B N 1
ATOM 1602 C CA . ALA B 1 22 ? 4.418 -16.359 -14.094 1 98.56 22 ALA B CA 1
ATOM 1603 C C . ALA B 1 22 ? 3.018 -16.766 -14.539 1 98.56 22 ALA B C 1
ATOM 1605 O O . ALA B 1 22 ? 2.041 -16.547 -13.82 1 98.56 22 ALA B O 1
ATOM 1606 N N . VAL B 1 23 ? 2.943 -17.312 -15.672 1 98.56 23 VAL B N 1
ATOM 1607 C CA . VAL B 1 23 ? 1.756 -18.031 -16.125 1 98.56 23 VAL B CA 1
ATOM 1608 C C . VAL B 1 23 ? 2.037 -19.531 -16.141 1 98.56 23 VAL B C 1
ATOM 1610 O O . VAL B 1 23 ? 2.979 -19.984 -16.797 1 98.56 23 VAL B O 1
ATOM 1613 N N . ILE B 1 24 ? 1.241 -20.25 -15.398 1 98.5 24 ILE B N 1
ATOM 1614 C CA . ILE B 1 24 ? 1.365 -21.703 -15.352 1 98.5 24 ILE B CA 1
ATOM 1615 C C . ILE B 1 24 ? 0.108 -22.344 -15.93 1 98.5 24 ILE B C 1
ATOM 1617 O O . ILE B 1 24 ? -1.011 -21.953 -15.594 1 98.5 24 ILE B O 1
ATOM 1621 N N . GLU B 1 25 ? 0.297 -23.266 -16.797 1 98.19 25 GLU B N 1
ATOM 1622 C CA . GLU B 1 25 ? -0.787 -24.078 -17.344 1 98.19 25 GLU B CA 1
ATOM 1623 C C . GLU B 1 25 ? -0.716 -25.516 -16.828 1 98.19 25 GLU B C 1
ATOM 1625 O O . GLU B 1 25 ? 0.366 -26.094 -16.75 1 98.19 25 GLU B O 1
ATOM 1630 N N . VAL B 1 26 ? -1.839 -26.047 -16.5 1 98.19 26 VAL B N 1
ATOM 1631 C CA . VAL B 1 26 ? -1.903 -27.422 -16.016 1 98.19 26 VAL B CA 1
ATOM 1632 C C . VAL B 1 26 ? -2.777 -28.25 -16.938 1 98.19 26 VAL B C 1
ATOM 1634 O O . VAL B 1 26 ? -3.926 -27.891 -17.219 1 98.19 26 VAL B O 1
ATOM 1637 N N . ARG B 1 27 ? -2.234 -29.344 -17.453 1 96.81 27 ARG B N 1
ATOM 1638 C CA . ARG B 1 27 ? -2.947 -30.391 -18.188 1 96.81 27 ARG B CA 1
ATOM 1639 C C . ARG B 1 27 ? -2.699 -31.75 -17.562 1 96.81 27 ARG B C 1
ATOM 1641 O O . ARG B 1 27 ? -1.55 -32.156 -17.359 1 96.81 27 ARG B O 1
ATOM 1648 N N . ASN B 1 28 ? -3.768 -32.469 -17.266 1 95.19 28 ASN B N 1
ATOM 1649 C CA . ASN B 1 28 ? -3.631 -33.781 -16.641 1 95.19 28 ASN B CA 1
ATOM 1650 C C . ASN B 1 28 ? -2.736 -33.719 -15.406 1 95.19 28 ASN B C 1
ATOM 1652 O O . ASN B 1 28 ? -1.822 -34.531 -15.266 1 95.19 28 ASN B O 1
ATOM 1656 N N . ARG B 1 29 ? -2.879 -32.656 -14.586 1 96.12 29 ARG B N 1
ATOM 1657 C CA . ARG B 1 29 ? -2.213 -32.438 -13.305 1 96.12 29 ARG B CA 1
ATOM 1658 C C . ARG B 1 29 ? -0.728 -32.156 -13.5 1 96.12 29 ARG B C 1
ATOM 1660 O O . ARG B 1 29 ? 0.057 -32.25 -12.555 1 96.12 29 ARG B O 1
ATOM 1667 N N . LYS B 1 30 ? -0.351 -31.922 -14.773 1 96.75 30 LYS B N 1
ATOM 1668 C CA . LYS B 1 30 ? 1.033 -31.578 -15.086 1 96.75 30 LYS B CA 1
ATOM 1669 C C . LYS B 1 30 ? 1.182 -30.078 -15.367 1 96.75 30 LYS B C 1
ATOM 1671 O O . LYS B 1 30 ? 0.641 -29.562 -16.344 1 96.75 30 LYS B O 1
ATOM 1676 N N . PRO B 1 31 ? 1.944 -29.422 -14.547 1 98.06 31 PRO B N 1
ATOM 1677 C CA . PRO B 1 31 ? 2.129 -27.984 -14.758 1 98.06 31 PRO B CA 1
ATOM 1678 C C . PRO B 1 31 ? 3.256 -27.656 -15.734 1 98.06 31 PRO B C 1
ATOM 1680 O O . PRO B 1 31 ? 4.273 -28.359 -15.758 1 98.06 31 PRO B O 1
ATOM 1683 N N . THR B 1 32 ? 3.072 -26.672 -16.547 1 97.81 32 THR B N 1
ATOM 1684 C CA . THR B 1 32 ? 4.086 -26.125 -17.438 1 97.81 32 THR B CA 1
ATOM 1685 C C . THR B 1 32 ? 4.109 -24.609 -17.359 1 97.81 32 THR B C 1
ATOM 1687 O O . THR B 1 32 ? 3.059 -23.969 -17.25 1 97.81 32 THR B O 1
ATOM 1690 N N . ILE B 1 33 ? 5.277 -24.016 -17.406 1 97.81 33 ILE B N 1
ATOM 1691 C CA . ILE B 1 33 ? 5.422 -22.562 -17.406 1 97.81 33 ILE B CA 1
ATOM 1692 C C . ILE B 1 33 ? 5.219 -22.031 -18.828 1 97.81 33 ILE B C 1
ATOM 1694 O O . ILE B 1 33 ? 5.91 -22.438 -19.766 1 97.81 33 ILE B O 1
ATOM 1698 N N . LYS B 1 34 ? 4.332 -21.078 -18.969 1 97 34 LYS B N 1
ATOM 1699 C CA . LYS B 1 34 ? 4.008 -20.562 -20.297 1 97 34 LYS B CA 1
ATOM 1700 C C . LYS B 1 34 ? 4.66 -19.203 -20.516 1 97 34 LYS B C 1
ATOM 1702 O O . LYS B 1 34 ? 4.949 -18.828 -21.656 1 97 34 LYS B O 1
ATOM 1707 N N . ALA B 1 35 ? 4.844 -18.484 -19.469 1 97.38 35 ALA B N 1
ATOM 1708 C CA . ALA B 1 35 ? 5.441 -17.141 -19.562 1 97.38 35 ALA B CA 1
ATOM 1709 C C . ALA B 1 35 ? 6.031 -16.719 -18.219 1 97.38 35 ALA B C 1
ATOM 1711 O O . ALA B 1 35 ? 5.516 -17.094 -17.172 1 97.38 35 ALA B O 1
ATOM 1712 N N . LEU B 1 36 ? 7.113 -16 -18.281 1 97.44 36 LEU B N 1
ATOM 1713 C CA . LEU B 1 36 ? 7.793 -15.383 -17.141 1 97.44 36 LEU B CA 1
ATOM 1714 C C . LEU B 1 36 ? 8.219 -13.961 -17.469 1 97.44 36 LEU B C 1
ATOM 1716 O O . LEU B 1 36 ? 8.539 -13.648 -18.625 1 97.44 36 LEU B O 1
ATOM 1720 N N . SER B 1 37 ? 8.219 -13.141 -16.453 1 97.81 37 SER B N 1
ATOM 1721 C CA . SER B 1 37 ? 8.742 -11.789 -16.609 1 97.81 37 SER B CA 1
ATOM 1722 C C . SER B 1 37 ? 9.07 -11.164 -15.25 1 97.81 37 SER B C 1
ATOM 1724 O O . SER B 1 37 ? 8.633 -11.664 -14.211 1 97.81 37 SER B O 1
ATOM 1726 N N . HIS B 1 38 ? 9.898 -10.203 -15.234 1 98.12 38 HIS B N 1
ATOM 1727 C CA . HIS B 1 38 ? 10.203 -9.367 -14.078 1 9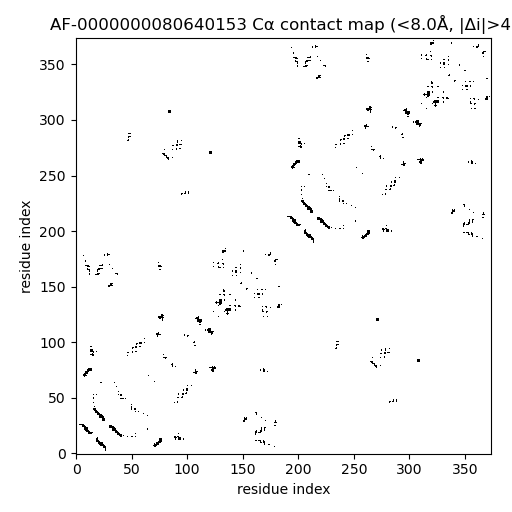8.12 38 HIS B CA 1
ATOM 1728 C C . HIS B 1 38 ? 10.547 -7.945 -14.5 1 98.12 38 HIS B C 1
ATOM 1730 O O . HIS B 1 38 ? 10.734 -7.676 -15.688 1 98.12 38 HIS B O 1
ATOM 1736 N N . VAL B 1 39 ? 10.539 -7.051 -13.555 1 98.25 39 VAL B N 1
ATOM 1737 C CA . VAL B 1 39 ? 10.969 -5.688 -13.844 1 98.25 39 VAL B CA 1
ATOM 1738 C C . VAL B 1 39 ? 11.773 -5.137 -12.672 1 98.25 39 VAL B C 1
ATOM 1740 O O . VAL B 1 39 ? 11.531 -5.504 -11.516 1 98.25 39 VAL B O 1
ATOM 1743 N N . LYS B 1 40 ? 12.711 -4.344 -12.961 1 97.69 40 LYS B N 1
ATOM 1744 C CA . LYS B 1 40 ? 13.5 -3.637 -11.953 1 97.69 40 LYS B CA 1
ATOM 1745 C C . LYS B 1 40 ? 13.32 -2.125 -12.078 1 97.69 40 LYS B C 1
ATOM 1747 O O . LYS B 1 40 ? 14.047 -1.47 -12.828 1 97.69 40 LYS B O 1
ATOM 1752 N N . PRO B 1 41 ? 12.344 -1.559 -11.383 1 97.88 41 PRO B N 1
ATOM 1753 C CA . PRO B 1 41 ? 12.219 -0.1 -11.422 1 97.88 41 PRO B CA 1
ATOM 1754 C C . PRO B 1 41 ? 13.477 0.613 -10.922 1 97.88 41 PRO B C 1
ATOM 1756 O O . PRO B 1 41 ? 14.25 0.041 -10.148 1 97.88 41 PRO B O 1
ATOM 1759 N N . ASN B 1 42 ? 13.688 1.83 -11.43 1 97.5 42 ASN B N 1
ATOM 1760 C CA . ASN B 1 42 ? 14.797 2.664 -10.969 1 97.5 42 ASN B CA 1
ATOM 1761 C C . ASN B 1 42 ? 14.664 3.012 -9.492 1 97.5 42 ASN B C 1
ATOM 1763 O O . ASN B 1 42 ? 13.75 3.738 -9.102 1 97.5 42 ASN B O 1
ATOM 1767 N N . SER B 1 43 ? 15.602 2.504 -8.672 1 95.44 43 SER B N 1
ATOM 1768 C CA . SER B 1 43 ? 15.508 2.592 -7.215 1 95.44 43 SER B CA 1
ATOM 1769 C C . SER B 1 43 ? 15.672 4.031 -6.738 1 95.44 43 SER B C 1
ATOM 1771 O O . SER B 1 43 ? 15.383 4.344 -5.582 1 95.44 43 SER B O 1
ATOM 1773 N N . SER B 1 44 ? 16.078 4.934 -7.598 1 95.25 44 SER B N 1
ATOM 1774 C CA . SER B 1 44 ? 16.297 6.328 -7.227 1 95.25 44 SER B CA 1
ATOM 1775 C C . SER B 1 44 ? 14.992 7.121 -7.289 1 95.25 44 SER B C 1
ATOM 1777 O O . SER B 1 44 ? 14.93 8.266 -6.828 1 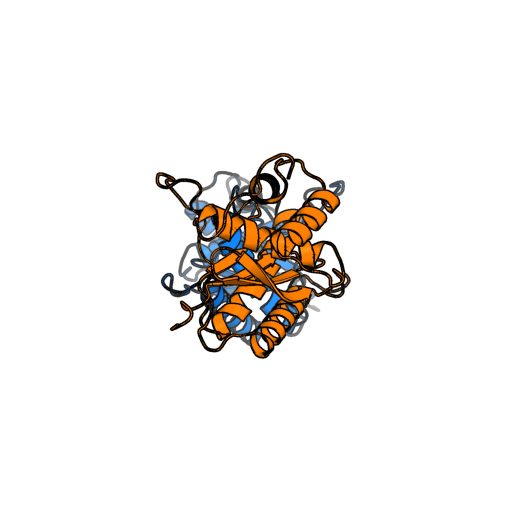95.25 44 SER B O 1
ATOM 1779 N N . ARG B 1 45 ? 13.984 6.496 -7.812 1 94.94 45 ARG B N 1
ATOM 1780 C CA . ARG B 1 45 ? 12.703 7.18 -7.965 1 94.94 45 ARG B CA 1
ATOM 1781 C C . ARG B 1 45 ? 11.797 6.914 -6.77 1 94.94 45 ARG B C 1
ATOM 1783 O O . ARG B 1 45 ? 12.062 6.012 -5.973 1 94.94 45 ARG B O 1
ATOM 1790 N N . SER B 1 46 ? 10.797 7.719 -6.629 1 94.5 46 SER B N 1
ATOM 1791 C CA . SER B 1 46 ? 9.844 7.594 -5.531 1 94.5 46 SER B CA 1
ATOM 1792 C C . SER B 1 46 ? 9.055 6.293 -5.633 1 94.5 46 SER B C 1
ATOM 1794 O O . SER B 1 46 ? 9 5.676 -6.699 1 94.5 46 SER B O 1
ATOM 1796 N N . HIS B 1 47 ? 8.445 5.891 -4.547 1 95.56 47 HIS B N 1
ATOM 1797 C CA . HIS B 1 47 ? 7.598 4.707 -4.539 1 95.56 47 HIS B CA 1
ATOM 1798 C C . HIS B 1 47 ? 6.422 4.867 -5.5 1 95.56 47 HIS B C 1
ATOM 1800 O O . HIS B 1 47 ? 6.004 3.9 -6.141 1 95.56 47 HIS B O 1
ATOM 1806 N N . ALA B 1 48 ? 5.91 6.055 -5.594 1 95.62 48 ALA B N 1
ATOM 1807 C CA . ALA B 1 48 ? 4.816 6.328 -6.523 1 95.62 48 ALA B CA 1
ATOM 1808 C C . ALA B 1 48 ? 5.242 6.055 -7.965 1 95.62 48 ALA B C 1
ATOM 1810 O O . ALA B 1 48 ? 4.555 5.34 -8.695 1 95.62 48 ALA B O 1
ATOM 1811 N N . HIS B 1 49 ? 6.375 6.59 -8.344 1 96.44 49 HIS B N 1
ATOM 1812 C CA . HIS B 1 49 ? 6.879 6.398 -9.703 1 96.44 49 HIS B CA 1
ATOM 1813 C C . HIS B 1 49 ? 7.203 4.934 -9.969 1 96.44 49 HIS B C 1
ATOM 1815 O O . HIS B 1 49 ? 6.852 4.398 -11.023 1 96.44 49 HIS B O 1
ATOM 1821 N N . ARG B 1 50 ? 7.828 4.336 -9.023 1 98.25 50 ARG B N 1
ATOM 1822 C CA . ARG B 1 50 ? 8.195 2.932 -9.188 1 98.25 50 ARG B CA 1
ATOM 1823 C C . ARG B 1 50 ? 6.957 2.049 -9.289 1 98.25 50 ARG B C 1
ATOM 1825 O O . ARG B 1 50 ? 6.93 1.093 -10.07 1 98.25 50 ARG B O 1
ATOM 1832 N N . ALA B 1 51 ? 5.953 2.361 -8.508 1 98.38 51 ALA B N 1
ATOM 1833 C CA . ALA B 1 51 ? 4.691 1.625 -8.602 1 98.38 51 ALA B CA 1
ATOM 1834 C C . ALA B 1 51 ? 4.07 1.773 -9.984 1 98.38 51 ALA B C 1
ATOM 1836 O O . ALA B 1 51 ? 3.486 0.826 -10.516 1 98.38 51 ALA B O 1
ATOM 1837 N N . GLU B 1 52 ? 4.18 2.951 -10.555 1 98.06 52 GLU B N 1
ATOM 1838 C CA . GLU B 1 52 ? 3.648 3.178 -11.898 1 98.06 52 GLU B CA 1
ATOM 1839 C C . GLU B 1 52 ? 4.391 2.338 -12.93 1 98.06 52 GLU B C 1
ATOM 1841 O O . GLU B 1 52 ? 3.783 1.826 -13.875 1 98.06 52 GLU B O 1
ATOM 1846 N N . VAL B 1 53 ? 5.664 2.211 -12.75 1 98.69 53 VAL B N 1
ATOM 1847 C CA . VAL B 1 53 ? 6.469 1.372 -13.633 1 98.69 53 VAL B CA 1
ATOM 1848 C C . VAL B 1 53 ? 6.016 -0.082 -13.523 1 98.69 53 VAL B C 1
ATOM 1850 O O . VAL B 1 53 ? 5.84 -0.765 -14.531 1 98.69 53 VAL B O 1
ATOM 1853 N N . ILE B 1 54 ? 5.789 -0.526 -12.32 1 98.81 54 ILE B N 1
ATOM 1854 C CA . ILE B 1 54 ? 5.352 -1.896 -12.07 1 98.81 54 ILE B CA 1
ATOM 1855 C C . ILE B 1 54 ? 3.979 -2.123 -12.695 1 98.81 54 ILE B C 1
ATOM 1857 O O . ILE B 1 54 ? 3.734 -3.168 -13.305 1 98.81 54 ILE B O 1
ATOM 1861 N N . GLU B 1 55 ? 3.09 -1.174 -12.539 1 98.75 55 GLU B N 1
ATOM 1862 C CA . GLU B 1 55 ? 1.765 -1.262 -13.148 1 98.75 55 GLU B CA 1
ATOM 1863 C C . GLU B 1 55 ? 1.859 -1.379 -14.664 1 98.75 55 GLU B C 1
ATOM 1865 O O . GLU B 1 55 ? 1.188 -2.215 -15.273 1 98.75 55 GLU B O 1
ATOM 1870 N N . GLY B 1 56 ? 2.695 -0.508 -15.281 1 98.75 56 GLY B N 1
ATOM 1871 C CA . GLY B 1 56 ? 2.914 -0.584 -16.719 1 98.75 56 GLY B CA 1
ATOM 1872 C C . GLY B 1 56 ? 3.467 -1.924 -17.172 1 98.75 56 GLY B C 1
ATOM 1873 O O . GLY B 1 56 ? 3.012 -2.486 -18.172 1 98.75 56 GLY B O 1
ATOM 1874 N N . TRP B 1 57 ? 4.43 -2.461 -16.438 1 98.69 57 TRP B N 1
ATOM 1875 C CA . TRP B 1 57 ? 5.031 -3.766 -16.688 1 98.69 57 TRP B CA 1
ATOM 1876 C C . TRP B 1 57 ? 3.977 -4.867 -16.641 1 98.69 57 TRP B C 1
ATOM 1878 O O . TRP B 1 57 ? 3.9 -5.703 -17.547 1 98.69 57 TRP B O 1
ATOM 1888 N N . ALA B 1 58 ? 3.158 -4.832 -15.633 1 98.75 58 ALA B N 1
ATOM 1889 C CA . ALA B 1 58 ? 2.125 -5.852 -15.484 1 98.75 58 ALA B CA 1
ATOM 1890 C C . ALA B 1 58 ? 1.103 -5.77 -16.609 1 98.75 58 ALA B C 1
ATOM 1892 O O . ALA B 1 58 ? 0.651 -6.797 -17.125 1 98.75 58 ALA B O 1
ATOM 1893 N N . MET B 1 59 ? 0.77 -4.562 -17.016 1 98.62 59 MET B N 1
ATOM 1894 C CA . MET B 1 59 ? -0.163 -4.367 -18.125 1 98.62 59 MET B CA 1
ATOM 1895 C C . MET B 1 59 ? 0.401 -4.941 -19.422 1 98.62 59 MET B C 1
ATOM 1897 O O . MET B 1 59 ? -0.303 -5.637 -20.156 1 98.62 59 MET B O 1
ATOM 1901 N N . MET B 1 60 ? 1.613 -4.648 -19.656 1 98.69 60 MET B N 1
ATOM 1902 C CA . MET B 1 60 ? 2.262 -5.145 -20.875 1 98.69 60 MET B CA 1
ATOM 1903 C C . MET B 1 60 ? 2.324 -6.668 -20.859 1 98.69 60 MET B C 1
ATOM 1905 O O . MET B 1 60 ? 2.062 -7.305 -21.891 1 98.69 60 MET B O 1
ATOM 1909 N N . PHE B 1 61 ? 2.688 -7.234 -19.734 1 98.75 61 PHE B N 1
ATOM 1910 C CA . PHE B 1 61 ? 2.77 -8.68 -19.609 1 98.75 61 PHE B CA 1
ATOM 1911 C C . PHE B 1 61 ? 1.423 -9.328 -19.906 1 98.75 61 PHE B C 1
ATOM 1913 O O . PHE B 1 61 ? 1.35 -10.305 -20.656 1 98.75 61 PHE B O 1
ATOM 1920 N N . LEU B 1 62 ? 0.381 -8.758 -19.297 1 98.56 62 LEU B N 1
ATOM 1921 C CA . LEU B 1 62 ? -0.958 -9.32 -19.453 1 98.56 62 LEU B CA 1
ATOM 1922 C C . LEU B 1 62 ? -1.448 -9.156 -20.891 1 98.56 62 LEU B C 1
ATOM 1924 O O . LEU B 1 62 ? -2.105 -10.055 -21.438 1 98.56 62 LEU B O 1
ATOM 1928 N N . ASP B 1 63 ? -1.188 -8.047 -21.484 1 98.12 63 ASP B N 1
ATOM 1929 C CA . ASP B 1 63 ? -1.59 -7.816 -22.859 1 98.12 63 ASP B CA 1
ATOM 1930 C C . ASP B 1 63 ? -0.995 -8.875 -23.797 1 98.12 63 ASP B C 1
ATOM 1932 O O . ASP B 1 63 ? -1.667 -9.352 -24.703 1 98.12 63 ASP B O 1
ATOM 1936 N N . LYS B 1 64 ? 0.179 -9.281 -23.5 1 97.88 64 LYS B N 1
ATOM 1937 C CA . LYS B 1 64 ? 0.917 -10.219 -24.344 1 97.88 64 LYS B CA 1
ATOM 1938 C C . LYS B 1 64 ? 0.517 -11.656 -24.047 1 97.88 64 LYS B C 1
ATOM 1940 O O . LYS B 1 64 ? 0.491 -12.5 -24.953 1 97.88 64 LYS B O 1
ATOM 1945 N N . ASN B 1 65 ? 0.214 -11.945 -22.766 1 97.69 65 ASN B N 1
ATOM 1946 C CA . ASN B 1 65 ? 0.17 -13.344 -22.344 1 97.69 65 ASN B CA 1
ATOM 1947 C C . ASN B 1 65 ? -1.228 -13.742 -21.891 1 97.69 65 ASN B C 1
ATOM 1949 O O . ASN B 1 65 ? -1.426 -14.859 -21.406 1 97.69 65 ASN B O 1
ATOM 1953 N N . TYR B 1 66 ? -2.211 -12.859 -22.078 1 96 66 TYR B N 1
ATOM 1954 C CA . TYR B 1 66 ? -3.566 -13.195 -21.656 1 96 66 TYR B CA 1
ATOM 1955 C C . TYR B 1 66 ? -4.141 -14.312 -22.516 1 96 66 TYR B C 1
ATOM 1957 O O . TYR B 1 66 ? -4.312 -14.148 -23.734 1 96 66 TYR B O 1
ATOM 1965 N N . PRO B 1 67 ? -4.531 -15.336 -21.938 1 92.06 67 PRO B N 1
ATOM 1966 C CA . PRO B 1 67 ? -5.059 -16.438 -22.734 1 92.06 67 PRO B CA 1
ATOM 1967 C C . PRO B 1 67 ? -6.492 -16.203 -23.203 1 92.06 67 PRO B C 1
ATOM 1969 O O . PRO B 1 67 ? -7.254 -15.5 -22.531 1 92.06 67 PRO B O 1
ATOM 1972 N N . ARG B 1 68 ? -6.867 -16.812 -24.188 1 89.25 68 ARG B N 1
ATOM 1973 C CA . ARG B 1 68 ? -8.195 -16.672 -24.797 1 89.25 68 ARG B CA 1
ATOM 1974 C C . ARG B 1 68 ? -9.289 -17.016 -23.781 1 89.25 68 ARG B C 1
ATOM 1976 O O . ARG B 1 68 ? -10.312 -16.328 -23.719 1 89.25 68 ARG B O 1
ATOM 1983 N N . ASP B 1 69 ? -9 -18.031 -23 1 92.44 69 ASP B N 1
ATOM 1984 C CA . ASP B 1 69 ? -10.031 -18.516 -22.078 1 92.44 69 ASP B CA 1
ATOM 1985 C C . ASP B 1 69 ? -9.844 -17.938 -20.688 1 92.44 69 ASP B C 1
ATOM 1987 O O . ASP B 1 69 ? -10.516 -18.359 -19.734 1 92.44 69 ASP B O 1
ATOM 1991 N N . GLY B 1 70 ? -8.93 -17.016 -20.453 1 95.44 70 GLY B N 1
ATOM 1992 C CA . GLY B 1 70 ? -8.734 -16.359 -19.172 1 95.44 70 GLY B CA 1
ATOM 1993 C C . GLY B 1 70 ? -7.926 -17.188 -18.188 1 95.44 70 GLY B C 1
ATOM 1994 O O . GLY B 1 70 ? -7.258 -18.156 -18.594 1 95.44 70 GLY B O 1
ATOM 1995 N N . PHE B 1 71 ? -7.848 -16.75 -17.016 1 98.31 71 PHE B N 1
ATOM 1996 C CA . PHE B 1 71 ? -7.16 -17.438 -15.922 1 98.31 71 PHE B CA 1
ATOM 1997 C C . PHE B 1 71 ? -8.156 -18.031 -14.938 1 98.31 71 PHE B C 1
ATOM 1999 O O . PHE B 1 71 ? -9.203 -17.438 -14.672 1 98.31 71 PHE B O 1
ATOM 2006 N N . ASP B 1 72 ? -7.848 -19.172 -14.43 1 98.25 72 ASP B N 1
ATOM 2007 C CA . ASP B 1 72 ? -8.656 -19.781 -13.391 1 98.25 72 ASP B CA 1
ATOM 2008 C C . ASP B 1 72 ? -8.266 -19.266 -12.008 1 98.25 72 ASP B C 1
ATOM 2010 O O . ASP B 1 72 ? -9.094 -19.203 -11.102 1 98.25 72 ASP B O 1
ATOM 2014 N N . TYR B 1 73 ? -6.984 -18.922 -11.867 1 98.62 73 TYR B N 1
ATOM 2015 C CA . TYR B 1 73 ? -6.461 -18.406 -10.602 1 98.62 73 TYR B CA 1
ATOM 2016 C C . TYR B 1 73 ? -5.535 -17.219 -10.844 1 98.62 73 TYR B C 1
ATOM 2018 O O . TYR B 1 73 ? -4.746 -17.234 -11.789 1 98.62 73 TYR B O 1
ATOM 2026 N N . VAL B 1 74 ? -5.66 -16.219 -10.086 1 98.88 74 VAL B N 1
ATOM 2027 C CA . VAL B 1 74 ? -4.77 -15.07 -10 1 98.88 74 VAL B CA 1
ATOM 2028 C C . VAL B 1 74 ? -4.281 -14.906 -8.562 1 98.88 74 VAL B C 1
ATOM 2030 O O . VAL B 1 74 ? -5.074 -14.617 -7.66 1 98.88 74 VAL B O 1
ATOM 2033 N N . VAL B 1 75 ? -2.947 -15.117 -8.367 1 98.81 75 VAL B N 1
ATOM 2034 C CA . VAL B 1 75 ? -2.512 -15.297 -6.984 1 98.81 75 VAL B CA 1
ATOM 2035 C C . VAL B 1 75 ? -1.233 -14.5 -6.738 1 98.81 75 VAL B C 1
ATOM 2037 O O . VAL B 1 75 ? -0.597 -14.023 -7.68 1 98.81 75 VAL B O 1
ATOM 2040 N N . ARG B 1 76 ? -0.901 -14.281 -5.477 1 98.62 76 ARG B N 1
ATOM 2041 C CA . ARG B 1 76 ? 0.311 -13.586 -5.062 1 98.62 76 ARG B CA 1
ATOM 2042 C C . ARG B 1 76 ? 0.855 -14.164 -3.758 1 98.62 76 ARG B C 1
ATOM 2044 O O . ARG B 1 76 ? 0.196 -14.977 -3.111 1 98.62 76 ARG B O 1
ATOM 2051 N N . GLU B 1 77 ? 2.08 -13.773 -3.535 1 97.69 77 GLU B N 1
ATOM 2052 C CA . GLU B 1 77 ? 2.627 -14.039 -2.209 1 97.69 77 GLU B CA 1
ATOM 2053 C C . GLU B 1 77 ? 2.072 -13.062 -1.176 1 97.69 77 GLU B C 1
ATOM 2055 O O . GLU B 1 77 ? 1.91 -11.875 -1.46 1 97.69 77 GLU B O 1
ATOM 2060 N N . ASP B 1 78 ? 1.806 -13.555 0.025 1 97.81 78 ASP B N 1
ATOM 2061 C CA . ASP B 1 78 ? 1.368 -12.688 1.116 1 97.81 78 ASP B CA 1
ATOM 2062 C C . ASP B 1 78 ? 2.537 -11.891 1.685 1 97.81 78 ASP B C 1
ATOM 2064 O O . ASP B 1 78 ? 3.699 -12.242 1.47 1 97.81 78 ASP B O 1
ATOM 2068 N N . PHE B 1 79 ? 2.203 -10.758 2.379 1 97.75 79 PHE B N 1
ATOM 2069 C CA . PHE B 1 79 ? 3.238 -9.945 3.006 1 97.75 79 PHE B CA 1
ATOM 2070 C C . PHE B 1 79 ? 2.67 -9.156 4.18 1 97.75 79 PHE B C 1
ATOM 2072 O O . PHE B 1 79 ? 1.615 -8.531 4.059 1 97.75 79 PHE B O 1
ATOM 2079 N N . ALA B 1 80 ? 3.361 -9.203 5.27 1 95.62 80 ALA B N 1
ATOM 2080 C CA . ALA B 1 80 ? 3.059 -8.383 6.441 1 95.62 80 ALA B CA 1
ATOM 2081 C C . ALA B 1 80 ? 4.332 -8 7.188 1 95.62 80 ALA B C 1
ATOM 2083 O O . ALA B 1 80 ? 4.832 -8.773 8.008 1 95.62 80 ALA B O 1
ATOM 2084 N N . GLY B 1 81 ? 4.828 -6.828 6.891 1 95.19 81 GLY B N 1
ATOM 2085 C CA . GLY B 1 81 ? 5.977 -6.309 7.617 1 95.19 81 GLY B CA 1
ATOM 2086 C C . GLY B 1 81 ? 5.605 -5.695 8.953 1 95.19 81 GLY B C 1
ATOM 2087 O O . GLY B 1 81 ? 4.441 -5.73 9.359 1 95.19 81 GLY B O 1
ATOM 2088 N N . LYS B 1 82 ? 6.582 -5.109 9.609 1 93.75 82 LYS B N 1
ATOM 2089 C CA . LYS B 1 82 ? 6.363 -4.641 10.977 1 93.75 82 LYS B CA 1
ATOM 2090 C C . LYS B 1 82 ? 6.184 -3.127 11.023 1 93.75 82 LYS B C 1
ATOM 2092 O O . LYS B 1 82 ? 5.66 -2.586 12 1 93.75 82 LYS B O 1
ATOM 2097 N N . THR B 1 83 ? 6.668 -2.457 9.984 1 95 83 THR B N 1
ATOM 2098 C CA . THR B 1 83 ? 6.672 -0.999 9.977 1 95 83 THR B CA 1
ATOM 2099 C C . THR B 1 83 ? 6.137 -0.466 8.648 1 95 83 THR B C 1
ATOM 2101 O O . THR B 1 83 ? 6.023 -1.212 7.672 1 95 83 THR B O 1
ATOM 2104 N N . SER B 1 84 ? 5.816 0.833 8.688 1 95.12 84 SER B N 1
ATOM 2105 C CA . SER B 1 84 ? 5.395 1.463 7.438 1 95.12 84 SER B CA 1
ATOM 2106 C C . SER B 1 84 ? 6.512 1.433 6.398 1 95.12 84 SER B C 1
ATOM 2108 O O . SER B 1 84 ? 6.254 1.237 5.207 1 95.12 84 SER B O 1
ATOM 2110 N N . THR B 1 85 ? 7.773 1.546 6.828 1 95.19 85 THR B N 1
ATOM 2111 C CA . THR B 1 85 ? 8.922 1.582 5.926 1 95.19 85 THR B CA 1
ATOM 2112 C C . THR B 1 85 ? 9.102 0.239 5.227 1 95.19 85 THR B C 1
ATOM 2114 O O . THR B 1 85 ? 9.531 0.188 4.074 1 95.19 85 THR B O 1
ATOM 2117 N N . SER B 1 86 ? 8.727 -0.801 5.918 1 95.5 86 SER B N 1
ATOM 2118 C CA . SER B 1 86 ? 8.836 -2.131 5.324 1 95.5 86 SER B CA 1
ATOM 2119 C C . SER B 1 86 ? 7.594 -2.48 4.516 1 95.5 86 SER B C 1
ATOM 2121 O O . SER B 1 86 ? 7.691 -3.105 3.457 1 95.5 86 SER B O 1
ATOM 2123 N N . ASN B 1 87 ? 6.469 -2.07 4.988 1 97.25 87 ASN B N 1
ATOM 2124 C CA . ASN B 1 87 ? 5.188 -2.465 4.406 1 97.25 87 ASN B CA 1
ATOM 2125 C C . ASN B 1 87 ? 4.895 -1.688 3.125 1 97.25 87 ASN B C 1
ATOM 2127 O O . ASN B 1 87 ? 4.461 -2.27 2.127 1 97.25 87 ASN B O 1
ATOM 2131 N N . TYR B 1 88 ? 5.156 -0.44 3.143 1 97.75 88 TYR B N 1
ATOM 2132 C CA . TYR B 1 88 ? 4.605 0.457 2.135 1 97.75 88 TYR B CA 1
ATOM 2133 C C . TYR B 1 88 ? 5.145 0.12 0.75 1 97.75 88 TYR B C 1
ATOM 2135 O O . TYR B 1 88 ? 4.375 -0.054 -0.198 1 97.75 88 TYR B O 1
ATOM 2143 N N . PRO B 1 89 ? 6.453 -0.03 0.582 1 97.5 89 PRO B N 1
ATOM 2144 C CA . PRO B 1 89 ? 6.938 -0.298 -0.774 1 97.5 89 PRO B CA 1
ATOM 2145 C C . PRO B 1 89 ? 6.34 -1.567 -1.375 1 97.5 89 PRO B C 1
ATOM 2147 O O . PRO B 1 89 ? 5.938 -1.572 -2.541 1 97.5 89 PRO B O 1
ATOM 2150 N N . VAL B 1 90 ? 6.203 -2.566 -0.636 1 98.06 90 VAL B N 1
ATOM 2151 C CA . VAL B 1 90 ? 5.699 -3.842 -1.13 1 98.06 90 VAL B CA 1
ATOM 2152 C C . VAL B 1 90 ? 4.215 -3.711 -1.477 1 98.06 90 VAL B C 1
ATOM 2154 O O . VAL B 1 90 ? 3.781 -4.145 -2.545 1 98.06 90 VAL B O 1
ATOM 2157 N N . LEU B 1 91 ? 3.479 -3.059 -0.612 1 98.25 91 LEU B N 1
ATOM 2158 C CA . LEU B 1 91 ? 2.031 -3.004 -0.789 1 98.25 91 LEU B CA 1
ATOM 2159 C C . LEU B 1 91 ? 1.65 -1.96 -1.832 1 98.25 91 LEU B C 1
ATOM 2161 O O . LEU B 1 91 ? 0.573 -2.037 -2.428 1 98.25 91 LEU B O 1
ATOM 2165 N N . ALA B 1 92 ? 2.557 -0.998 -2.076 1 98.38 92 ALA B N 1
ATOM 2166 C CA . ALA B 1 92 ? 2.404 -0.141 -3.25 1 98.38 92 ALA B CA 1
ATOM 2167 C C . ALA B 1 92 ? 2.521 -0.951 -4.539 1 98.38 92 ALA B C 1
ATOM 2169 O O . ALA B 1 92 ? 1.75 -0.746 -5.48 1 98.38 92 ALA B O 1
ATOM 2170 N N . ALA B 1 93 ? 3.443 -1.854 -4.543 1 98.62 93 ALA B N 1
ATOM 2171 C CA . ALA B 1 93 ? 3.605 -2.746 -5.691 1 98.62 93 ALA B CA 1
ATOM 2172 C C . ALA B 1 93 ? 2.395 -3.66 -5.848 1 98.62 93 ALA B C 1
ATOM 2174 O O . ALA B 1 93 ? 1.982 -3.967 -6.969 1 98.62 93 ALA B O 1
ATOM 2175 N N . TRP B 1 94 ? 1.854 -4.121 -4.695 1 98.69 94 TRP B N 1
ATOM 2176 C CA . TRP B 1 94 ? 0.612 -4.891 -4.719 1 98.69 94 TRP B CA 1
ATOM 2177 C C . TRP B 1 94 ? -0.479 -4.137 -5.473 1 98.69 94 TRP B C 1
ATOM 2179 O O . TRP B 1 94 ? -1.112 -4.688 -6.375 1 98.69 94 TRP B O 1
ATOM 2189 N N . ASN B 1 95 ? -0.657 -2.895 -5.039 1 98.62 95 ASN B N 1
ATOM 2190 C CA . ASN B 1 95 ? -1.717 -2.092 -5.641 1 98.62 95 ASN B CA 1
ATOM 2191 C C . ASN B 1 95 ? -1.473 -1.865 -7.129 1 98.62 95 ASN B C 1
ATOM 2193 O O . ASN B 1 95 ? -2.414 -1.863 -7.922 1 98.62 95 ASN B O 1
ATOM 2197 N N . ALA B 1 96 ? -0.228 -1.65 -7.539 1 98.75 96 ALA B N 1
ATOM 2198 C CA . ALA B 1 96 ? 0.136 -1.494 -8.945 1 98.75 96 ALA B CA 1
ATOM 2199 C C . ALA B 1 96 ? -0.282 -2.717 -9.758 1 98.75 96 ALA B C 1
ATOM 2201 O O . ALA B 1 96 ? -0.905 -2.584 -10.812 1 98.75 96 ALA B O 1
ATOM 2202 N N . CYS B 1 97 ? 0.027 -3.895 -9.258 1 98.75 97 CYS B N 1
ATOM 2203 C CA . CYS B 1 97 ? -0.319 -5.129 -9.953 1 98.75 97 CYS B CA 1
ATOM 2204 C C . CYS B 1 97 ? -1.83 -5.316 -10.008 1 98.75 97 CYS B C 1
ATOM 2206 O O . CYS B 1 97 ? -2.367 -5.754 -11.031 1 98.75 97 CYS B O 1
ATOM 2208 N N . GLU B 1 98 ? -2.51 -4.965 -8.945 1 98.38 98 GLU B N 1
ATOM 2209 C CA . GLU B 1 98 ? -3.961 -5.117 -8.922 1 98.38 98 GLU B CA 1
ATOM 2210 C C . GLU B 1 98 ? -4.637 -4.145 -9.875 1 98.38 98 GLU B C 1
ATOM 2212 O O . GLU B 1 98 ? -5.637 -4.484 -10.516 1 98.38 98 GLU B O 1
ATOM 2217 N N . ARG B 1 99 ? -4.129 -2.949 -9.922 1 98.25 99 ARG B N 1
ATOM 2218 C CA . ARG B 1 99 ? -4.656 -1.999 -10.898 1 98.25 99 ARG B CA 1
ATOM 2219 C C . ARG B 1 99 ? -4.504 -2.531 -12.312 1 98.25 99 ARG B C 1
ATOM 2221 O O . ARG B 1 99 ? -5.434 -2.445 -13.117 1 98.25 99 ARG B O 1
ATOM 2228 N N . ALA B 1 100 ? -3.375 -3.078 -12.609 1 98.44 100 ALA B N 1
ATOM 2229 C CA . ALA B 1 100 ? -3.135 -3.648 -13.93 1 98.44 100 ALA B CA 1
ATOM 2230 C C . ALA B 1 100 ? -4.09 -4.805 -14.211 1 98.44 100 ALA B C 1
ATOM 2232 O O . ALA B 1 100 ? -4.734 -4.848 -15.258 1 98.44 100 ALA B O 1
ATOM 2233 N N . THR B 1 101 ? -4.207 -5.75 -13.258 1 98.12 101 THR B N 1
ATOM 2234 C CA . THR B 1 101 ? -5.047 -6.922 -13.461 1 98.12 101 THR B CA 1
ATOM 2235 C C . THR B 1 101 ? -6.516 -6.527 -13.578 1 98.12 101 THR B C 1
ATOM 2237 O O . THR B 1 101 ? -7.27 -7.141 -14.336 1 98.12 101 THR B O 1
ATOM 2240 N N . SER B 1 102 ? -6.883 -5.484 -12.875 1 96.56 102 SER B N 1
ATOM 2241 C CA . SER B 1 102 ? -8.266 -5.02 -12.914 1 96.56 102 SER B CA 1
ATOM 2242 C C . SER B 1 102 ? -8.656 -4.543 -14.312 1 96.56 102 SER B C 1
ATOM 2244 O O . SER B 1 102 ? -9.805 -4.707 -14.734 1 96.56 102 SER B O 1
ATOM 2246 N N . ARG B 1 103 ? -7.73 -4.008 -15.047 1 96 103 ARG B N 1
ATOM 2247 C CA . ARG B 1 103 ? -7.977 -3.535 -16.406 1 96 103 ARG B CA 1
ATOM 2248 C C . ARG B 1 103 ? -8.281 -4.699 -17.344 1 96 103 ARG B C 1
ATOM 2250 O O . ARG B 1 103 ? -8.797 -4.496 -18.453 1 96 103 ARG B O 1
ATOM 2257 N N . PHE B 1 104 ? -7.949 -5.895 -16.938 1 96.69 104 PHE B N 1
ATOM 2258 C CA . PHE B 1 104 ? -8.242 -7.105 -17.703 1 96.69 104 PHE B CA 1
ATOM 2259 C C . PHE B 1 104 ? -9.359 -7.898 -17.031 1 96.69 104 PHE B C 1
ATOM 2261 O O . PHE B 1 104 ? -9.516 -9.094 -17.281 1 96.69 104 PHE B O 1
ATOM 2268 N N . GLU B 1 105 ? -10 -7.219 -16.031 1 95.31 105 GLU B N 1
ATOM 2269 C CA . GLU B 1 105 ? -11.156 -7.77 -15.336 1 95.31 105 GLU B CA 1
ATOM 2270 C C . GLU B 1 105 ? -10.773 -8.977 -14.492 1 95.31 105 GLU B C 1
ATOM 2272 O O . GLU B 1 105 ? -11.555 -9.922 -14.359 1 95.31 105 GLU B O 1
ATOM 2277 N N . LEU B 1 106 ? -9.562 -8.953 -14.055 1 97.62 106 LEU B N 1
ATOM 2278 C CA . LEU B 1 106 ? -9.078 -10.008 -13.172 1 97.62 106 LEU B CA 1
ATOM 2279 C C . LEU B 1 106 ? -9.055 -9.531 -11.719 1 97.62 106 LEU B C 1
ATOM 2281 O O . LEU B 1 106 ? -8.836 -8.352 -11.453 1 97.62 106 LEU B O 1
ATOM 2285 N N . THR B 1 107 ? -9.305 -10.438 -10.797 1 96.69 107 THR B N 1
ATOM 2286 C CA . THR B 1 107 ? -9.234 -10.195 -9.359 1 96.69 107 THR B CA 1
ATOM 2287 C C . THR B 1 107 ? -8.336 -11.227 -8.68 1 96.69 107 THR B C 1
ATOM 2289 O O . THR B 1 107 ? -8.383 -12.406 -9.016 1 96.69 107 THR B O 1
ATOM 2292 N N . PHE B 1 108 ? -7.543 -10.742 -7.758 1 98.31 108 PHE B N 1
ATOM 2293 C CA . PHE B 1 108 ? -6.691 -11.672 -7.027 1 98.31 108 PHE B CA 1
ATOM 2294 C C . PHE B 1 108 ? -7.527 -12.578 -6.129 1 98.31 108 PHE B C 1
ATOM 2296 O O . PHE B 1 108 ? -8.477 -12.125 -5.488 1 98.31 108 PHE B O 1
ATOM 2303 N N . ASP B 1 109 ? -7.141 -13.797 -6.082 1 97.88 109 ASP B N 1
ATOM 2304 C CA . ASP B 1 109 ? -7.828 -14.773 -5.246 1 97.88 109 ASP B CA 1
ATOM 2305 C C . ASP B 1 109 ? -7.426 -14.625 -3.781 1 97.88 109 ASP B C 1
ATOM 2307 O O . ASP B 1 109 ? -6.305 -14.211 -3.477 1 97.88 109 ASP B O 1
ATOM 2311 N N . LYS B 1 110 ? -8.32 -14.938 -2.941 1 96.44 110 LYS B N 1
ATOM 2312 C CA . LYS B 1 110 ? -8.055 -14.977 -1.507 1 96.44 110 LYS B CA 1
ATOM 2313 C C . LYS B 1 110 ? -7.559 -16.359 -1.076 1 96.44 110 LYS B C 1
ATOM 2315 O O . LYS B 1 110 ? -8.023 -17.375 -1.589 1 96.44 110 LYS B O 1
ATOM 2320 N N . TYR B 1 111 ? -6.656 -16.359 -0.143 1 97.25 111 TYR B N 1
ATOM 2321 C CA . TYR B 1 111 ? -6.074 -17.609 0.334 1 97.25 111 TYR B CA 1
ATOM 2322 C C . TYR B 1 111 ? -6.719 -18.047 1.644 1 97.25 111 TYR B C 1
ATOM 2324 O O . TYR B 1 111 ? -6.605 -17.344 2.66 1 97.25 111 TYR B O 1
ATOM 2332 N N . TRP B 1 112 ? -7.348 -19.141 1.594 1 95.25 112 TRP B N 1
ATOM 2333 C CA . TRP B 1 112 ? -7.898 -19.766 2.793 1 95.25 112 TRP B CA 1
ATOM 2334 C C . TRP B 1 112 ? -7 -20.906 3.277 1 95.25 112 TRP B C 1
ATOM 2336 O O . TRP B 1 112 ? -6.953 -21.969 2.666 1 95.25 112 TRP B O 1
ATOM 2346 N N . LYS B 1 113 ? -6.312 -20.672 4.371 1 90.5 113 LYS B N 1
ATOM 2347 C CA . LYS B 1 113 ? -5.34 -21.641 4.867 1 90.5 113 LYS B CA 1
ATOM 2348 C C . LYS B 1 113 ? -5.988 -23 5.109 1 90.5 113 LYS B C 1
ATOM 2350 O O . LYS B 1 113 ? -5.398 -24.047 4.812 1 90.5 113 LYS B O 1
ATOM 2355 N N . THR B 1 114 ? -7.121 -22.953 5.742 1 90.62 114 THR B N 1
ATOM 2356 C CA . THR B 1 114 ? -7.938 -24.141 5.973 1 90.62 114 THR B CA 1
ATOM 2357 C C . THR B 1 114 ? -9.398 -23.875 5.625 1 90.62 114 THR B C 1
ATOM 2359 O O . THR B 1 114 ? -9.828 -22.719 5.566 1 90.62 114 THR B O 1
ATOM 2362 N N . PRO B 1 115 ? -10.047 -24.875 5.387 1 87.5 115 PRO B N 1
ATOM 2363 C CA . PRO B 1 115 ? -11.469 -24.688 5.082 1 87.5 115 PRO B CA 1
ATOM 2364 C C . PRO B 1 115 ? -12.227 -24 6.211 1 87.5 115 PRO B C 1
ATOM 2366 O O . PRO B 1 115 ? -13.258 -23.359 5.969 1 87.5 115 PRO B O 1
ATOM 2369 N N . ASN B 1 116 ? -11.703 -24.047 7.434 1 90.81 116 ASN B N 1
ATOM 2370 C CA . ASN B 1 116 ? -12.406 -23.5 8.586 1 90.81 116 ASN B CA 1
ATOM 2371 C C . ASN B 1 116 ? -11.797 -22.188 9.047 1 90.81 116 ASN B C 1
ATOM 2373 O O . ASN B 1 116 ? -12.156 -21.656 10.102 1 90.81 116 ASN B O 1
ATOM 2377 N N . ALA B 1 117 ? -10.867 -21.75 8.195 1 91.06 117 ALA B N 1
ATOM 2378 C CA . ALA B 1 117 ? -10.242 -20.469 8.57 1 91.06 117 ALA B CA 1
ATOM 2379 C C . ALA B 1 117 ? -11.289 -19.375 8.688 1 91.06 117 ALA B C 1
ATOM 2381 O O . ALA B 1 117 ? -12.219 -19.297 7.879 1 91.06 117 ALA B O 1
ATOM 2382 N N . LYS B 1 118 ? -11.219 -18.484 9.727 1 88.69 118 LYS B N 1
ATOM 2383 C CA . LYS B 1 118 ? -12.172 -17.406 9.984 1 88.69 118 LYS B CA 1
ATOM 2384 C C . LYS B 1 118 ? -12.031 -16.281 8.969 1 88.69 118 LYS B C 1
ATOM 2386 O O . LYS B 1 118 ? -13.023 -15.648 8.594 1 88.69 118 LYS B O 1
ATOM 2391 N N . GLN B 1 119 ? -10.836 -16.016 8.516 1 91.81 119 GLN B N 1
ATOM 2392 C CA . GLN B 1 119 ? -10.555 -14.961 7.535 1 91.81 119 GLN B CA 1
ATOM 2393 C C . GLN B 1 119 ? -9.469 -15.398 6.559 1 91.81 119 GLN B C 1
ATOM 2395 O O . GLN B 1 119 ? -8.531 -16.094 6.945 1 91.81 119 GLN B O 1
ATOM 2400 N N . PRO B 1 120 ? -9.695 -14.984 5.344 1 93.31 120 PRO B N 1
ATOM 2401 C CA . PRO B 1 120 ? -8.648 -15.344 4.379 1 93.31 120 PRO B CA 1
ATOM 2402 C C . PRO B 1 120 ? -7.445 -14.406 4.438 1 93.31 120 PRO B C 1
ATOM 2404 O O . PRO B 1 120 ? -7.543 -13.297 4.961 1 93.31 120 PRO B O 1
ATOM 2407 N N . GLN B 1 121 ? -6.359 -14.93 3.928 1 95.06 121 GLN B N 1
ATOM 2408 C CA . GLN B 1 121 ? -5.215 -14.078 3.602 1 95.06 121 GLN B CA 1
ATOM 2409 C C . GLN B 1 121 ? -5.301 -13.57 2.164 1 95.06 121 GLN B C 1
ATOM 2411 O O . GLN B 1 121 ? -6.074 -14.094 1.36 1 95.06 121 GLN B O 1
ATOM 2416 N N . LEU B 1 122 ? -4.551 -12.555 1.902 1 97.19 122 LEU B N 1
ATOM 2417 C CA . LEU B 1 122 ? -4.633 -11.969 0.57 1 97.19 122 LEU B CA 1
ATOM 2418 C C . LEU B 1 122 ? -3.58 -12.57 -0.354 1 97.19 122 LEU B C 1
ATOM 2420 O O . LEU B 1 122 ? -3.434 -12.133 -1.5 1 97.19 122 LEU B O 1
ATOM 2424 N N . GLY B 1 123 ? -2.84 -13.555 0.118 1 97.75 123 GLY B N 1
ATOM 2425 C CA . GLY B 1 123 ? -1.832 -14.312 -0.605 1 97.75 123 GLY B CA 1
ATOM 2426 C C . GLY B 1 123 ? -1.317 -15.508 0.172 1 97.75 123 GLY B C 1
ATOM 2427 O O . GLY B 1 123 ? -1.688 -15.711 1.33 1 97.75 123 GLY B O 1
ATOM 2428 N N . ILE B 1 124 ? -0.503 -16.312 -0.448 1 97.81 124 ILE B N 1
ATOM 2429 C CA . ILE B 1 124 ? 0.122 -17.453 0.207 1 97.81 124 ILE B CA 1
ATOM 2430 C C . ILE B 1 124 ? 1.468 -17.047 0.796 1 97.81 124 ILE B C 1
ATOM 2432 O O . ILE B 1 124 ? 2.264 -16.375 0.133 1 97.81 124 ILE B O 1
ATOM 2436 N N . SER B 1 125 ? 1.708 -17.391 1.996 1 97 125 SER B N 1
ATOM 2437 C CA . SER B 1 125 ? 2.932 -16.953 2.668 1 97 125 SER B CA 1
ATOM 2438 C C . SER B 1 125 ? 4.164 -17.594 2.031 1 97 125 SER B C 1
ATOM 2440 O O . SER B 1 125 ? 4.09 -18.703 1.491 1 97 125 SER B O 1
ATOM 2442 N N . ALA B 1 126 ? 5.262 -16.891 2.207 1 95.88 126 ALA B N 1
ATOM 2443 C CA . ALA B 1 126 ? 6.535 -17.391 1.703 1 95.88 126 ALA B CA 1
ATOM 2444 C C . ALA B 1 126 ? 6.859 -18.766 2.303 1 95.88 126 ALA B C 1
ATOM 2446 O O . ALA B 1 126 ? 7.297 -19.672 1.594 1 95.88 126 ALA B O 1
ATOM 2447 N N . THR B 1 127 ? 6.621 -18.906 3.537 1 96 127 THR B N 1
ATOM 2448 C CA . THR B 1 127 ? 6.898 -20.156 4.238 1 96 127 THR B CA 1
ATOM 2449 C C . THR B 1 127 ? 6.059 -21.297 3.67 1 96 127 THR B C 1
ATOM 2451 O O . THR B 1 127 ? 6.566 -22.391 3.453 1 96 127 THR B O 1
ATOM 2454 N N . ARG B 1 128 ? 4.809 -21.062 3.439 1 96.69 128 ARG B N 1
ATOM 2455 C CA . ARG B 1 128 ? 3.912 -22.078 2.895 1 96.69 128 ARG B CA 1
ATOM 2456 C C . ARG B 1 128 ? 4.309 -22.453 1.467 1 96.69 128 ARG B C 1
ATOM 2458 O O . ARG B 1 128 ? 4.254 -23.625 1.084 1 96.69 128 ARG B O 1
ATOM 2465 N N . VAL B 1 129 ? 4.68 -21.469 0.683 1 97.75 129 VAL B N 1
ATOM 2466 C CA . VAL B 1 129 ? 5.141 -21.719 -0.681 1 97.75 129 VAL B CA 1
ATOM 2467 C C . VAL B 1 129 ? 6.332 -22.672 -0.663 1 97.75 129 VAL B C 1
ATOM 2469 O O . VAL B 1 129 ? 6.328 -23.688 -1.352 1 97.75 129 VAL B O 1
ATOM 2472 N N . LYS B 1 130 ? 7.305 -22.328 0.175 1 96.31 130 LYS B N 1
ATOM 2473 C CA . LYS B 1 130 ? 8.516 -23.141 0.266 1 96.31 130 LYS B CA 1
ATOM 2474 C C . LYS B 1 130 ? 8.195 -24.562 0.755 1 96.31 130 LYS B C 1
ATOM 2476 O O . LYS B 1 130 ? 8.727 -25.531 0.23 1 96.31 130 LYS B O 1
ATOM 2481 N N . ALA B 1 131 ? 7.332 -24.656 1.683 1 96.06 131 ALA B N 1
ATOM 2482 C CA . ALA B 1 131 ? 6.949 -25.953 2.234 1 96.06 131 ALA B CA 1
ATOM 2483 C C . ALA B 1 131 ? 6.273 -26.828 1.179 1 96.06 131 ALA B C 1
ATOM 2485 O O . ALA B 1 131 ? 6.562 -28.016 1.069 1 96.06 131 ALA B O 1
ATOM 2486 N N . LEU B 1 132 ? 5.41 -26.25 0.408 1 96.44 132 LEU B N 1
ATOM 2487 C CA . LEU B 1 132 ? 4.629 -27 -0.568 1 96.44 132 LEU B CA 1
ATOM 2488 C C . LEU B 1 132 ? 5.48 -27.359 -1.782 1 96.44 132 LEU B C 1
ATOM 2490 O O . LEU B 1 132 ? 5.348 -28.453 -2.338 1 96.44 132 LEU B O 1
ATOM 2494 N N . VAL B 1 133 ? 6.371 -26.5 -2.168 1 96.62 133 VAL B N 1
ATOM 2495 C CA . VAL B 1 133 ? 7.078 -26.641 -3.436 1 96.62 133 VAL B CA 1
ATOM 2496 C C . VAL B 1 133 ? 8.422 -27.328 -3.197 1 96.62 133 VAL B C 1
ATOM 2498 O O . VAL B 1 133 ? 8.828 -28.203 -3.957 1 96.62 133 VAL B O 1
ATOM 2501 N N . ALA B 1 134 ? 9.133 -26.922 -2.121 1 94.38 134 ALA B N 1
ATOM 2502 C CA . ALA B 1 134 ? 10.484 -27.406 -1.887 1 94.38 134 ALA B CA 1
ATOM 2503 C C . ALA B 1 134 ? 10.523 -28.391 -0.712 1 94.38 134 ALA B C 1
ATOM 2505 O O . ALA B 1 134 ? 11.57 -28.953 -0.396 1 94.38 134 ALA B O 1
ATOM 2506 N N . GLY B 1 135 ? 9.523 -28.531 0.047 1 93.06 135 GLY B N 1
ATOM 2507 C CA . GLY B 1 135 ? 9.43 -29.531 1.089 1 93.06 135 GLY B CA 1
ATOM 2508 C C . GLY B 1 135 ? 9.75 -29 2.471 1 93.06 135 GLY B C 1
ATOM 2509 O O . GLY B 1 135 ? 9.594 -29.703 3.469 1 93.06 135 GLY B O 1
ATOM 2510 N N . SER B 1 136 ? 10.266 -27.781 2.475 1 92.12 136 SER B N 1
ATOM 2511 C CA . SER B 1 136 ? 10.594 -27.172 3.76 1 92.12 136 SER B CA 1
ATOM 2512 C C . SER B 1 136 ? 10.32 -25.672 3.752 1 92.12 136 SER B C 1
ATOM 2514 O O . SER B 1 136 ? 10.695 -24.969 2.809 1 92.12 136 SER B O 1
ATOM 2516 N N . GLY B 1 137 ? 9.789 -25.219 4.828 1 90.69 137 GLY B N 1
ATOM 2517 C CA . GLY B 1 137 ? 9.484 -23.812 4.965 1 90.69 137 GLY B CA 1
ATOM 2518 C C . GLY B 1 137 ? 10.719 -22.938 5.027 1 90.69 137 GLY B C 1
ATOM 2519 O O . GLY B 1 137 ? 10.648 -21.719 4.82 1 90.69 137 GLY B O 1
ATOM 2520 N N . SER B 1 138 ? 11.797 -23.5 5.32 1 91.5 138 SER B N 1
ATOM 2521 C CA . SER B 1 138 ? 13.047 -22.75 5.441 1 91.5 138 SER B CA 1
ATOM 2522 C C . SER B 1 138 ? 13.961 -23.016 4.25 1 91.5 138 SER B C 1
ATOM 2524 O O . SER B 1 138 ? 15.156 -22.688 4.293 1 91.5 138 SER B O 1
ATOM 2526 N N . ALA B 1 139 ? 13.438 -23.641 3.188 1 90 139 ALA B N 1
ATOM 2527 C CA . ALA B 1 139 ? 14.211 -23.953 1.991 1 90 139 ALA B CA 1
ATOM 2528 C C . ALA B 1 139 ? 14.836 -22.688 1.394 1 90 139 ALA B C 1
ATOM 2530 O O . ALA B 1 139 ? 14.211 -21.625 1.368 1 90 139 ALA B O 1
ATOM 2531 N N . GLU B 1 140 ? 15.992 -22.781 0.798 1 91.62 140 GLU B N 1
ATOM 2532 C CA . GLU B 1 140 ? 16.688 -21.672 0.145 1 91.62 140 GLU B CA 1
ATOM 2533 C C . GLU B 1 140 ? 16.141 -21.453 -1.265 1 91.62 140 GLU B C 1
ATOM 2535 O O . GLU B 1 140 ? 15.516 -22.328 -1.847 1 91.62 140 GLU B O 1
ATOM 2540 N N . LYS B 1 141 ? 16.531 -20.25 -1.755 1 89.44 141 LYS B N 1
ATOM 2541 C CA . LYS B 1 141 ? 16 -19.859 -3.053 1 89.44 141 LYS B CA 1
ATOM 2542 C C . LYS B 1 141 ? 16.438 -20.828 -4.148 1 89.44 141 LYS B C 1
ATOM 2544 O O . LYS B 1 141 ? 15.68 -21.109 -5.082 1 89.44 141 LYS B O 1
ATOM 2549 N N . ASP B 1 142 ? 17.578 -21.391 -4.031 1 91.69 142 ASP B N 1
ATOM 2550 C CA . ASP B 1 142 ? 18.078 -22.344 -5.016 1 91.69 142 ASP B CA 1
ATOM 2551 C C . ASP B 1 142 ? 17.25 -23.641 -4.992 1 91.69 142 ASP B C 1
ATOM 2553 O O . ASP B 1 142 ? 17 -24.234 -6.039 1 91.69 142 ASP B O 1
ATOM 2557 N N . ALA B 1 143 ? 16.938 -24.047 -3.85 1 91.69 143 ALA B N 1
ATOM 2558 C CA . ALA B 1 143 ? 16.109 -25.234 -3.703 1 91.69 143 ALA B CA 1
ATOM 2559 C C . ALA B 1 143 ? 14.734 -25.031 -4.332 1 91.69 143 ALA B C 1
ATOM 2561 O O . ALA B 1 143 ? 14.188 -25.938 -4.969 1 91.69 143 ALA B O 1
ATOM 2562 N N . VAL B 1 144 ? 14.188 -23.891 -4.18 1 92.75 144 VAL B N 1
ATOM 2563 C CA . VAL B 1 144 ? 12.883 -23.562 -4.754 1 92.75 144 VAL B CA 1
ATOM 2564 C C . VAL B 1 144 ? 12.977 -23.562 -6.277 1 92.75 144 VAL B C 1
ATOM 2566 O O . VAL B 1 144 ? 12.141 -24.172 -6.953 1 92.75 144 VAL B O 1
ATOM 2569 N N . LYS B 1 145 ? 13.992 -22.953 -6.766 1 93.75 145 LYS B N 1
ATOM 2570 C CA . LYS B 1 145 ? 14.219 -22.891 -8.203 1 93.75 145 LYS B CA 1
ATOM 2571 C C . LYS B 1 145 ? 14.32 -24.297 -8.797 1 93.75 145 LYS B C 1
ATOM 2573 O O . LYS B 1 145 ? 13.711 -24.594 -9.828 1 93.75 145 LYS B O 1
ATOM 2578 N N . THR B 1 146 ? 15.047 -25.109 -8.156 1 92.88 146 THR B N 1
ATOM 2579 C CA . THR B 1 146 ? 15.227 -26.5 -8.594 1 92.88 146 THR B CA 1
ATOM 2580 C C . THR B 1 146 ? 13.891 -27.25 -8.578 1 92.88 146 THR B C 1
ATOM 2582 O O . THR B 1 146 ? 13.578 -27.984 -9.523 1 92.88 146 THR B O 1
ATOM 2585 N N . ALA B 1 147 ? 13.172 -27.031 -7.547 1 94.38 147 ALA B N 1
ATOM 2586 C CA . ALA B 1 147 ? 11.875 -27.688 -7.422 1 94.38 147 ALA B CA 1
ATOM 2587 C C . ALA B 1 147 ? 10.922 -27.234 -8.531 1 94.38 147 ALA B C 1
ATOM 2589 O O . ALA B 1 147 ? 10.211 -28.047 -9.117 1 94.38 147 ALA B O 1
ATOM 2590 N N . VAL B 1 148 ? 10.969 -25.969 -8.82 1 96.38 148 VAL B N 1
ATOM 2591 C CA . VAL B 1 148 ? 10.125 -25.422 -9.875 1 96.38 148 VAL B CA 1
ATOM 2592 C C . VAL B 1 148 ? 10.469 -26.094 -11.203 1 96.38 148 VAL B C 1
ATOM 2594 O O . VAL B 1 148 ? 9.57 -26.516 -11.945 1 96.38 148 VAL B O 1
ATOM 2597 N N . ARG B 1 149 ? 11.711 -26.234 -11.477 1 94.62 149 ARG B N 1
ATOM 2598 C CA . ARG B 1 149 ? 12.148 -26.875 -12.719 1 94.62 149 ARG B CA 1
ATOM 2599 C C . ARG B 1 149 ? 11.688 -28.328 -12.781 1 94.62 149 ARG B C 1
ATOM 2601 O O . ARG B 1 149 ? 11.18 -28.781 -13.805 1 94.62 149 ARG B O 1
ATOM 2608 N N . ARG B 1 150 ? 11.859 -28.969 -11.734 1 94.56 150 ARG B N 1
ATOM 2609 C CA . ARG B 1 150 ? 11.484 -30.375 -11.672 1 94.56 150 ARG B CA 1
ATOM 2610 C C . ARG B 1 150 ? 9.984 -30.547 -11.898 1 94.56 150 ARG B C 1
ATOM 2612 O O . ARG B 1 150 ? 9.57 -31.406 -12.672 1 94.56 150 ARG B O 1
ATOM 2619 N N . MET B 1 151 ? 9.188 -29.75 -11.281 1 96.25 151 MET B N 1
ATOM 2620 C CA . MET B 1 151 ? 7.734 -29.875 -11.312 1 96.25 151 MET B CA 1
ATOM 2621 C C . MET B 1 151 ? 7.18 -29.5 -12.68 1 96.25 151 MET B C 1
ATOM 2623 O O . MET B 1 151 ? 6.168 -30.047 -13.117 1 96.25 151 MET B O 1
ATOM 2627 N N . THR B 1 152 ? 7.84 -28.578 -13.391 1 96.69 152 THR B N 1
ATOM 2628 C CA . THR B 1 152 ? 7.246 -28 -14.594 1 96.69 152 THR B CA 1
ATOM 2629 C C . THR B 1 152 ? 7.953 -28.516 -15.844 1 96.69 152 THR B C 1
ATOM 2631 O O . THR B 1 152 ? 7.449 -28.359 -16.953 1 96.69 152 THR B O 1
ATOM 2634 N N . GLY B 1 153 ? 9.18 -29.031 -15.672 1 94.31 153 GLY B N 1
ATOM 2635 C CA . GLY B 1 153 ? 10 -29.406 -16.812 1 94.31 153 GLY B CA 1
ATOM 2636 C C . GLY B 1 153 ? 10.633 -28.203 -17.516 1 94.31 153 GLY B C 1
ATOM 2637 O O . GLY B 1 153 ? 11.133 -28.328 -18.625 1 94.31 153 GLY B O 1
ATOM 2638 N N . TYR B 1 154 ? 10.57 -27.109 -16.891 1 92.38 154 TYR B N 1
ATOM 2639 C CA . TYR B 1 154 ? 11.078 -25.891 -17.484 1 92.38 154 TYR B CA 1
ATOM 2640 C C . TYR B 1 154 ? 12.594 -25.969 -17.688 1 92.38 154 TYR B C 1
ATOM 2642 O O . TYR B 1 154 ? 13.336 -26.203 -16.734 1 92.38 154 TYR B O 1
ATOM 2650 N N . THR B 1 155 ? 13.047 -25.672 -18.922 1 89.12 155 THR B N 1
ATOM 2651 C CA . THR B 1 155 ? 14.461 -25.797 -19.25 1 89.12 155 THR B CA 1
ATOM 2652 C C . THR B 1 155 ? 15.055 -24.438 -19.594 1 89.12 155 THR B C 1
ATOM 2654 O O . THR B 1 155 ? 16.266 -24.328 -19.844 1 89.12 155 THR B O 1
ATOM 2657 N N . GLY B 1 156 ? 14.25 -23.453 -19.594 1 86 156 GLY B N 1
ATOM 2658 C CA . GLY B 1 156 ? 14.742 -22.125 -19.906 1 86 156 GLY B CA 1
ATOM 2659 C C . GLY B 1 156 ? 15.5 -21.484 -18.75 1 86 156 GLY B C 1
ATOM 2660 O O . GLY B 1 156 ? 15.664 -22.094 -17.703 1 86 156 GLY B O 1
ATOM 2661 N N . GLU B 1 157 ? 16.047 -20.359 -19 1 85 157 GLU B N 1
ATOM 2662 C CA . GLU B 1 157 ? 16.781 -19.641 -17.969 1 85 157 GLU B CA 1
ATOM 2663 C C . GLU B 1 157 ? 15.844 -18.734 -17.156 1 85 157 GLU B C 1
ATOM 2665 O O . GLU B 1 157 ? 14.992 -18.047 -17.734 1 85 157 GLU B O 1
ATOM 2670 N N . PHE B 1 158 ? 15.914 -18.953 -15.875 1 85.75 158 PHE B N 1
ATOM 2671 C CA . PHE B 1 158 ? 15.352 -17.891 -15.039 1 85.75 158 PHE B CA 1
ATOM 2672 C C . PHE B 1 158 ? 16.281 -16.688 -14.992 1 85.75 158 PHE B C 1
ATOM 2674 O O . PHE B 1 158 ? 17.469 -16.828 -14.648 1 85.75 158 PHE B O 1
ATOM 2681 N N . ALA B 1 159 ? 15.711 -15.547 -15.336 1 83.38 159 ALA B N 1
ATOM 2682 C CA . ALA B 1 159 ? 16.578 -14.375 -15.344 1 83.38 159 ALA B CA 1
ATOM 2683 C C . ALA B 1 159 ? 17.078 -14.047 -13.945 1 83.38 159 ALA B C 1
ATOM 2685 O O . ALA B 1 159 ? 18.188 -13.531 -13.773 1 83.38 159 ALA B O 1
ATOM 2686 N N . ASN B 1 160 ? 16.281 -14.312 -12.938 1 86 160 ASN B N 1
ATOM 2687 C CA . ASN B 1 160 ? 16.578 -14.102 -11.523 1 86 160 ASN B CA 1
ATOM 2688 C C . ASN B 1 160 ? 15.648 -14.906 -10.625 1 86 160 ASN B C 1
ATOM 2690 O O . ASN B 1 160 ? 14.836 -15.695 -11.109 1 86 160 ASN B O 1
ATOM 2694 N N . PHE B 1 161 ? 15.781 -14.797 -9.422 1 84.88 161 PHE B N 1
ATOM 2695 C CA . PHE B 1 161 ? 15 -15.547 -8.445 1 84.88 161 PHE B CA 1
ATOM 2696 C C . PHE B 1 161 ? 13.562 -15.055 -8.414 1 84.88 161 PHE B C 1
ATOM 2698 O O . PHE B 1 161 ? 12.656 -15.797 -8.039 1 84.88 161 PHE B O 1
ATOM 2705 N N . ASP B 1 162 ? 13.32 -13.906 -8.922 1 86.62 162 ASP B N 1
ATOM 2706 C CA . ASP B 1 162 ? 11.984 -13.336 -8.836 1 86.62 162 ASP B CA 1
ATOM 2707 C C . ASP B 1 162 ? 11.023 -14.023 -9.812 1 86.62 162 ASP B C 1
ATOM 2709 O O . ASP B 1 162 ? 9.844 -14.203 -9.5 1 86.62 162 ASP B O 1
ATOM 2713 N N . GLU B 1 163 ? 11.555 -14.469 -10.922 1 92.69 163 GLU B N 1
ATOM 2714 C CA . GLU B 1 163 ? 10.727 -15.234 -11.859 1 92.69 163 GLU B CA 1
ATOM 2715 C C . GLU B 1 163 ? 10.422 -16.625 -11.32 1 92.69 163 GLU B C 1
ATOM 2717 O O . GLU B 1 163 ? 9.266 -17.062 -11.344 1 92.69 163 GLU B O 1
ATOM 2722 N N . SER B 1 164 ? 11.438 -17.312 -10.797 1 94.38 164 SER B N 1
ATOM 2723 C CA . SER B 1 164 ? 11.211 -18.641 -10.25 1 94.38 164 SER B CA 1
ATOM 2724 C C . SER B 1 164 ? 10.32 -18.594 -9.016 1 94.38 164 SER B C 1
ATOM 2726 O O . SER B 1 164 ? 9.508 -19.484 -8.797 1 94.38 164 SER B O 1
ATOM 2728 N N . ASP B 1 165 ? 10.484 -17.531 -8.211 1 96.62 165 ASP B N 1
ATOM 2729 C CA . ASP B 1 165 ? 9.641 -17.359 -7.027 1 96.62 165 ASP B CA 1
ATOM 2730 C C . ASP B 1 165 ? 8.18 -17.156 -7.422 1 96.62 165 ASP B C 1
ATOM 2732 O O . ASP B 1 165 ? 7.281 -17.703 -6.77 1 96.62 165 ASP B O 1
ATOM 2736 N N . ALA B 1 166 ? 7.957 -16.406 -8.523 1 98.31 166 ALA B N 1
ATOM 2737 C CA . ALA B 1 166 ? 6.594 -16.234 -9.008 1 98.31 166 ALA B CA 1
ATOM 2738 C C . ALA B 1 166 ? 5.996 -17.578 -9.43 1 98.31 166 ALA B C 1
ATOM 2740 O O . ALA B 1 166 ? 4.848 -17.875 -9.094 1 98.31 166 ALA B O 1
ATOM 2741 N N . ALA B 1 167 ? 6.781 -18.344 -10.117 1 98.25 167 ALA B N 1
ATOM 2742 C CA . ALA B 1 167 ? 6.324 -19.672 -10.531 1 98.25 167 ALA B CA 1
ATOM 2743 C C . ALA B 1 167 ? 6.027 -20.547 -9.312 1 98.25 167 ALA B C 1
ATOM 2745 O O . ALA B 1 167 ? 5.023 -21.266 -9.289 1 98.25 167 ALA B O 1
ATOM 2746 N N . ALA B 1 168 ? 6.895 -20.469 -8.305 1 98.19 168 ALA B N 1
ATOM 2747 C CA . ALA B 1 168 ? 6.707 -21.25 -7.086 1 98.19 168 ALA B CA 1
ATOM 2748 C C . ALA B 1 168 ? 5.391 -20.891 -6.398 1 98.19 168 ALA B C 1
ATOM 2750 O O . ALA B 1 168 ? 4.691 -21.766 -5.891 1 98.19 168 ALA B O 1
ATOM 2751 N N . ILE B 1 169 ? 5.086 -19.656 -6.367 1 98.69 169 ILE B N 1
ATOM 2752 C CA . ILE B 1 169 ? 3.84 -19.188 -5.77 1 98.69 169 ILE B CA 1
ATOM 2753 C C . ILE B 1 169 ? 2.652 -19.812 -6.496 1 98.69 169 ILE B C 1
ATOM 2755 O O . ILE B 1 169 ? 1.72 -20.312 -5.859 1 98.69 169 ILE B O 1
ATOM 2759 N N . GLY B 1 170 ? 2.662 -19.781 -7.836 1 98.81 170 GLY B N 1
ATOM 2760 C CA . GLY B 1 170 ? 1.615 -20.422 -8.625 1 98.81 170 GLY B CA 1
ATOM 2761 C C . GLY B 1 170 ? 1.49 -21.906 -8.359 1 98.81 170 GLY B C 1
ATOM 2762 O O . GLY B 1 170 ? 0.384 -22.422 -8.188 1 98.81 170 GLY B O 1
ATOM 2763 N N . LEU B 1 171 ? 2.619 -22.578 -8.328 1 98.69 171 LEU B N 1
ATOM 2764 C CA . LEU B 1 171 ? 2.627 -24.016 -8.078 1 98.69 171 LEU B CA 1
ATOM 2765 C C . LEU B 1 171 ? 2.068 -24.328 -6.699 1 98.69 171 LEU B C 1
ATOM 2767 O O . LEU B 1 171 ? 1.275 -25.25 -6.543 1 98.69 171 LEU B O 1
ATOM 2771 N N . ALA B 1 172 ? 2.486 -23.547 -5.707 1 98.56 172 ALA B N 1
ATOM 2772 C CA . ALA B 1 172 ? 2.002 -23.75 -4.344 1 98.56 172 ALA B CA 1
ATOM 2773 C C . ALA B 1 172 ? 0.485 -23.609 -4.273 1 98.56 172 ALA B C 1
ATOM 2775 O O . ALA B 1 172 ? -0.189 -24.406 -3.615 1 98.56 172 ALA B O 1
ATOM 2776 N N . TRP B 1 173 ? 0.008 -22.609 -4.98 1 98.69 173 TRP B N 1
ATOM 2777 C CA . TRP B 1 173 ? -1.436 -22.406 -5.023 1 98.69 173 TRP B CA 1
ATOM 2778 C C . TRP B 1 173 ? -2.137 -23.609 -5.656 1 98.69 173 TRP B C 1
ATOM 2780 O O . TRP B 1 173 ? -3.127 -24.109 -5.121 1 98.69 173 TRP B O 1
ATOM 2790 N N . LEU B 1 174 ? -1.643 -24.062 -6.758 1 98.62 174 LEU B N 1
ATOM 2791 C CA . LEU B 1 174 ? -2.24 -25.156 -7.512 1 98.62 174 LEU B CA 1
ATOM 2792 C C . LEU B 1 174 ? -2.227 -26.438 -6.695 1 98.62 174 LEU B C 1
ATOM 2794 O O . LEU B 1 174 ? -3.143 -27.266 -6.805 1 98.62 174 LEU B O 1
ATOM 2798 N N . ILE B 1 175 ? -1.201 -26.625 -5.855 1 98.06 175 ILE B N 1
ATOM 2799 C CA . ILE B 1 175 ? -1.162 -27.75 -4.918 1 98.06 175 ILE B CA 1
ATOM 2800 C C . ILE B 1 175 ? -2.262 -27.578 -3.873 1 98.06 175 ILE B C 1
ATOM 2802 O O . ILE B 1 175 ? -3.018 -28.516 -3.604 1 98.06 175 ILE B O 1
ATOM 2806 N N . HIS B 1 176 ? -2.322 -26.391 -3.324 1 97.38 176 HIS B N 1
ATOM 2807 C CA . HIS B 1 176 ? -3.266 -26.094 -2.256 1 97.38 176 HIS B CA 1
ATOM 2808 C C . HIS B 1 176 ? -4.703 -26.359 -2.689 1 97.38 176 HIS B C 1
ATOM 2810 O O . HIS B 1 176 ? -5.492 -26.906 -1.922 1 97.38 176 HIS B O 1
ATOM 2816 N N . VAL B 1 177 ? -5.035 -26.062 -3.947 1 97 177 VAL B N 1
ATOM 2817 C CA . VAL B 1 177 ? -6.418 -26.188 -4.402 1 97 177 VAL B CA 1
ATOM 2818 C C . VAL B 1 177 ? -6.625 -27.547 -5.059 1 97 177 VAL B C 1
ATOM 2820 O O . VAL B 1 177 ? -7.691 -27.812 -5.621 1 97 177 VAL B O 1
ATOM 2823 N N . GLY B 1 178 ? -5.562 -28.328 -5.141 1 96.56 178 GLY B N 1
ATOM 2824 C CA . GLY B 1 178 ? -5.688 -29.719 -5.531 1 96.56 178 GLY B CA 1
ATOM 2825 C C . GLY B 1 178 ? -5.637 -29.922 -7.031 1 96.56 178 GLY B C 1
ATOM 2826 O O . GLY B 1 178 ? -6.148 -30.922 -7.547 1 96.56 178 GLY B O 1
ATOM 2827 N N . GLU B 1 179 ? -5.074 -28.969 -7.75 1 97.38 179 GLU B N 1
ATOM 2828 C CA . GLU B 1 179 ? -5.008 -29.078 -9.203 1 97.38 179 GLU B CA 1
ATOM 2829 C C . GLU B 1 179 ? -3.775 -29.875 -9.641 1 97.38 179 GLU B C 1
ATOM 2831 O O . GLU B 1 179 ? -3.732 -30.406 -10.75 1 97.38 179 GLU B O 1
ATOM 2836 N N . ILE B 1 180 ? -2.746 -29.844 -8.75 1 97.62 180 ILE B N 1
ATOM 2837 C CA . ILE B 1 180 ? -1.546 -30.641 -8.992 1 97.62 180 ILE B CA 1
ATOM 2838 C C . ILE B 1 180 ? -1.116 -31.328 -7.699 1 97.62 180 ILE B C 1
ATOM 2840 O O . ILE B 1 180 ? -1.632 -31.016 -6.621 1 97.62 180 ILE B O 1
ATOM 2844 N N . ASP B 1 181 ? -0.2 -32.281 -7.832 1 94.62 181 ASP B N 1
ATOM 2845 C CA . ASP B 1 181 ? 0.253 -33.062 -6.676 1 94.62 181 ASP B CA 1
ATOM 2846 C C . ASP B 1 181 ? 1.478 -32.406 -6.031 1 94.62 181 ASP B C 1
ATOM 2848 O O . ASP B 1 181 ? 2.305 -31.812 -6.723 1 94.62 181 ASP B O 1
ATOM 2852 N N . LYS B 1 182 ? 1.542 -32.562 -4.746 1 91.81 182 LYS B N 1
ATOM 2853 C CA . LYS B 1 182 ? 2.764 -32.188 -4.039 1 91.81 182 LYS B CA 1
ATOM 2854 C C . LYS B 1 182 ? 3.918 -33.094 -4.402 1 91.81 182 LYS B C 1
ATOM 2856 O O . LYS B 1 182 ? 3.736 -34.312 -4.5 1 91.81 182 LYS B O 1
ATOM 2861 N N . PRO B 1 183 ? 5.02 -32.469 -4.668 1 85.06 183 PRO B N 1
ATOM 2862 C CA . PRO B 1 183 ? 6.148 -33.344 -4.992 1 85.06 183 PRO B CA 1
ATOM 2863 C C . PRO B 1 183 ? 6.496 -34.312 -3.861 1 85.06 183 PRO B C 1
ATOM 2865 O O . PRO B 1 183 ? 6.348 -33.969 -2.686 1 85.06 183 PRO B O 1
ATOM 2868 N N . LYS B 1 184 ? 6.637 -35.625 -4.176 1 69.06 184 LYS B N 1
ATOM 2869 C CA . LYS B 1 184 ? 6.98 -36.656 -3.184 1 69.06 184 LYS B CA 1
ATOM 2870 C C . LYS B 1 184 ? 8.391 -36.406 -2.633 1 69.06 184 LYS B C 1
ATOM 2872 O O . LYS B 1 184 ? 9.266 -35.938 -3.348 1 69.06 184 LYS B O 1
ATOM 2877 N N . GLU B 1 185 ? 8.602 -36.312 -1.36 1 55.81 185 GLU B N 1
ATOM 2878 C CA . GLU B 1 185 ? 9.898 -36.312 -0.688 1 55.81 185 GLU B CA 1
ATOM 2879 C C . GLU B 1 185 ? 10.875 -37.281 -1.339 1 55.81 185 GLU B C 1
ATOM 2881 O O . GLU B 1 185 ? 10.5 -38.406 -1.682 1 55.81 185 GLU B O 1
ATOM 2886 N N . GLY B 1 186 ? 12.133 -36.906 -1.797 1 51.06 186 GLY B N 1
ATOM 2887 C CA . GLY B 1 186 ? 13.117 -37.844 -2.291 1 51.06 186 GLY B CA 1
ATOM 2888 C C . GLY B 1 186 ? 13.031 -38.062 -3.791 1 51.06 186 GLY B C 1
ATOM 2889 O O . GLY B 1 186 ? 13.812 -38.844 -4.355 1 51.06 186 GLY B O 1
ATOM 2890 N N . GLU B 1 187 ? 11.922 -37.656 -4.539 1 43.34 187 GLU B N 1
ATOM 2891 C CA . GLU B 1 187 ? 11.922 -37.875 -5.984 1 43.34 187 GLU B CA 1
ATOM 2892 C C . GLU B 1 187 ? 12.492 -36.656 -6.727 1 43.34 187 GLU B C 1
ATOM 2894 O O . GLU B 1 187 ? 12.328 -35.531 -6.289 1 43.34 187 GLU B O 1
#

pLDDT: mean 93.99, std 9.46, range [37.81, 98.94]

Organism: Bacillus amyloliquefaciens (strain ATCC 23350 / DSM 7 / BCRC 11601 / CCUG 28519 / NBRC 15535 / NRRL B-14393 / F) (NCBI:txid692420)